Protein 4DOW (pdb70)

CATH classification: 2.30.30.490

Organism: Mus musculus (NCBI:txid10090)

Radius of gyration: 23.07 Å; Cα contacts (8 Å, |Δi|>4): 704; chains: 4; bounding box: 42×63×62 Å

Structure (mmCIF, N/CA/C/O backbone):
data_4DOW
#
_entry.id   4DOW
#
_cell.length_a   35.125
_cell.length_b   49.434
_cell.length_c   54.376
_cell.angle_alpha   89.93
_cell.angle_beta   102.12
_cell.angle_gamma   103.25
#
_symmetry.space_group_name_H-M   'P 1'
#
loop_
_entity.id
_entity.type
_entity.pdbx_description
1 polymer 'Origin recognition complex subunit 1'
2 polymer 'Histone H4'
3 water water
#
loop_
_atom_site.group_PDB
_atom_site.id
_atom_site.type_symbol
_atom_site.label_atom_id
_atom_site.label_alt_id
_atom_site.label_comp_id
_atom_site.label_asym_id
_atom_site.label_entity_id
_atom_site.label_seq_id
_atom_site.pdbx_PDB_ins_code
_atom_site.Cartn_x
_atom_site.Cartn_y
_atom_site.Cartn_z
_atom_site.occupancy
_atom_site.B_iso_or_equiv
_atom_site.auth_seq_id
_atom_site.auth_comp_id
_atom_site.auth_asym_id
_atom_site.auth_atom_id
_atom_site.pdbx_PDB_model_num
ATOM 1 N N . THR A 1 6 ? -9.185 4.732 -17.955 1.00 55.48 13 THR A N 1
ATOM 2 C CA . THR A 1 6 ? -8.144 5.744 -18.044 1.00 58.06 13 THR A CA 1
ATOM 3 C C . THR A 1 6 ? -7.600 6.111 -16.659 1.00 42.51 13 THR A C 1
ATOM 4 O O . THR A 1 6 ? -8.265 5.918 -15.649 1.00 42.11 13 THR A O 1
ATOM 8 N N . PHE A 1 7 ? -6.385 6.649 -16.638 1.00 46.34 14 PHE A N 1
ATOM 9 C CA . PHE A 1 7 ? -5.605 6.800 -15.416 1.00 40.56 14 PHE A CA 1
ATOM 10 C C . PHE A 1 7 ? -5.184 8.218 -15.173 1.00 29.26 14 PHE A C 1
ATOM 11 O O . PHE A 1 7 ? -4.910 8.945 -16.102 1.00 41.61 14 PHE A O 1
ATOM 19 N N . SER A 1 8 ? -5.075 8.594 -13.906 1.00 34.15 15 SER A N 1
ATOM 20 C CA . SER A 1 8 ? -4.599 9.931 -13.534 1.00 36.54 15 SER A CA 1
ATOM 21 C C . SER A 1 8 ? -3.796 9.859 -12.247 1.00 35.39 15 SER A C 1
ATOM 22 O O . SER A 1 8 ? -4.074 9.042 -11.377 1.00 33.81 15 SER A O 1
ATOM 25 N N . TRP A 1 9 ? -2.762 10.674 -12.129 1.00 31.60 16 TRP A N 1
ATOM 26 C CA . TRP A 1 9 ? -2.026 10.651 -10.878 1.00 26.36 16 TRP A CA 1
ATOM 27 C C . TRP A 1 9 ? -2.886 11.278 -9.796 1.00 42.43 16 TRP A C 1
ATOM 28 O O . TRP A 1 9 ? -3.779 12.104 -10.068 1.00 31.39 16 TRP A O 1
ATOM 39 N N . VAL A 1 10 ? -2.603 10.883 -8.562 1.00 38.52 17 VAL A N 1
ATOM 40 C CA . VAL A 1 10 ? -3.257 11.465 -7.396 1.00 42.29 17 VAL A CA 1
ATOM 41 C C . VAL A 1 10 ? -2.254 12.329 -6.652 1.00 37.25 17 VAL A C 1
ATOM 42 O O . VAL A 1 10 ? -1.272 11.814 -6.083 1.00 37.72 17 VAL A O 1
ATOM 46 N N 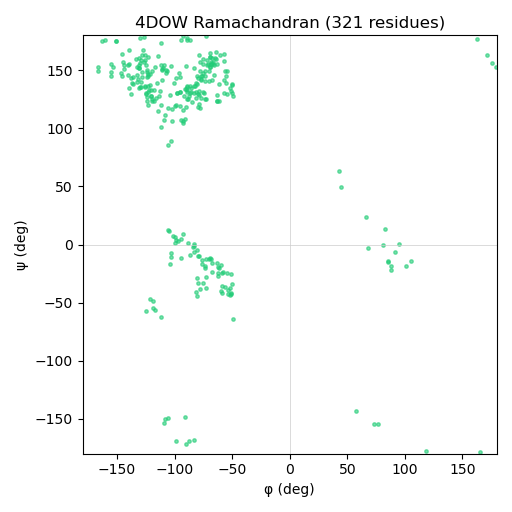. GLY A 1 11 ? -2.471 13.636 -6.684 1.00 39.13 18 GLY A N 1
ATOM 47 C CA . GLY A 1 11 ? -1.735 14.534 -5.807 1.00 36.17 18 GLY A CA 1
ATOM 48 C C . GLY A 1 11 ? -0.323 14.786 -6.265 1.00 32.75 18 GLY A C 1
ATOM 49 O O . GLY A 1 11 ? -0.031 14.702 -7.459 1.00 31.87 18 GLY A O 1
ATOM 50 N N . ARG A 1 12 ? 0.547 15.121 -5.317 1.00 29.72 19 ARG A N 1
ATOM 51 C CA . ARG A 1 12 ? 1.912 15.509 -5.627 1.00 31.09 19 ARG A CA 1
ATOM 52 C C . ARG A 1 12 ? 2.817 14.294 -5.801 1.00 28.32 19 ARG A C 1
ATOM 53 O O . ARG A 1 12 ? 2.572 13.257 -5.198 1.00 33.95 19 ARG A O 1
ATOM 61 N N . PRO A 1 13 ? 3.868 14.442 -6.616 1.00 35.41 20 PRO A N 1
ATOM 62 C CA . PRO A 1 13 ? 4.891 13.404 -6.766 1.00 35.79 20 PRO A CA 1
ATOM 63 C C . PRO A 1 13 ? 5.689 13.224 -5.483 1.00 39.22 20 PRO A C 1
ATOM 64 O O . PRO A 1 13 ? 5.785 14.125 -4.647 1.00 31.40 20 PRO A O 1
ATOM 68 N N . LEU A 1 14 ? 6.244 12.034 -5.334 1.00 28.91 21 LEU A N 1
ATOM 69 C CA . LEU A 1 14 ? 7.156 11.722 -4.243 1.00 38.18 21 LEU A CA 1
ATOM 70 C C . LEU A 1 14 ? 8.477 12.474 -4.413 1.00 43.32 21 LEU A C 1
ATOM 71 O O . LEU A 1 14 ? 8.794 12.940 -5.527 1.00 38.78 21 LEU A O 1
ATOM 76 N N . PRO A 1 15 ? 9.262 12.606 -3.320 1.00 45.69 22 PRO A N 1
ATOM 77 C CA . PRO A 1 15 ? 10.514 13.356 -3.496 1.00 58.15 22 PRO A CA 1
ATOM 78 C C . PRO A 1 15 ? 11.399 12.744 -4.592 1.00 59.73 22 PRO A C 1
ATOM 79 O O . PRO A 1 15 ? 11.640 11.535 -4.587 1.00 68.68 22 PRO A O 1
ATOM 83 N N . ASN A 1 16 ? 11.876 13.575 -5.515 1.00 55.33 23 ASN A N 1
ATOM 84 C CA . ASN A 1 16 ? 12.532 13.090 -6.730 1.00 63.17 23 ASN A CA 1
ATOM 85 C C . ASN A 1 16 ? 13.716 12.153 -6.479 1.00 65.87 23 ASN A C 1
ATOM 86 O O . ASN A 1 16 ? 14.531 12.375 -5.580 1.00 75.49 23 ASN A O 1
ATOM 88 N N . ARG A 1 17 ? 13.788 11.111 -7.301 1.00 57.27 24 ARG A N 1
ATOM 89 C CA . ARG A 1 17 ? 14.789 10.047 -7.206 1.00 62.71 24 ARG A CA 1
ATOM 90 C C . ARG A 1 17 ? 15.547 9.894 -8.523 1.00 67.87 24 ARG A C 1
ATOM 91 O O . ARG A 1 17 ? 16.783 9.912 -8.553 1.00 65.74 24 ARG A O 1
ATOM 93 N N . LYS A 1 18 ? 14.806 9.642 -9.595 1.00 55.12 25 LYS A N 1
ATOM 94 C CA . LYS A 1 18 ? 15.433 9.447 -10.882 1.00 43.53 25 LYS A CA 1
ATOM 95 C C . LYS A 1 18 ? 15.195 10.635 -11.797 1.00 52.99 25 LYS A C 1
ATOM 96 O O . LYS A 1 18 ? 14.168 11.331 -11.712 1.00 42.90 25 LYS A O 1
ATOM 102 N N . GLN A 1 19 ? 16.168 10.904 -12.650 1.00 50.19 26 GLN A N 1
ATOM 103 C CA . GLN A 1 19 ? 16.014 12.045 -13.522 1.00 53.10 26 GLN A CA 1
ATOM 104 C C . GLN A 1 19 ? 15.071 11.676 -14.647 1.00 40.88 26 GLN A C 1
ATOM 105 O O . GLN A 1 19 ? 15.083 10.537 -15.131 1.00 50.46 26 GLN A O 1
ATOM 111 N N . PHE A 1 20 ? 14.231 12.637 -15.033 1.00 51.81 27 PHE A N 1
ATOM 112 C CA . PHE A 1 20 ? 13.318 12.462 -16.166 1.00 51.93 27 PHE A CA 1
ATOM 113 C C . PHE A 1 20 ? 12.069 11.679 -15.749 1.00 43.71 27 PHE A C 1
ATOM 114 O O . PHE A 1 20 ? 11.194 11.397 -16.570 1.00 44.12 27 PHE A O 1
ATOM 122 N N . GLN A 1 21 ? 12.015 11.291 -14.480 1.00 38.45 28 GLN A N 1
ATOM 123 C CA . GLN A 1 21 ? 10.863 10.567 -13.963 1.00 44.75 28 GLN A CA 1
ATOM 124 C C . GLN A 1 21 ? 10.264 11.293 -12.760 1.00 40.45 28 GLN A C 1
ATOM 125 O O . GLN A 1 21 ? 10.987 11.922 -11.977 1.00 37.09 28 GLN A O 1
ATOM 131 N N . GLN A 1 22 ? 8.940 11.246 -12.643 1.00 32.73 29 GLN A N 1
ATOM 132 C CA . GLN A 1 22 ? 8.285 11.705 -11.426 1.00 34.87 29 GLN A CA 1
ATOM 133 C C . GLN A 1 22 ? 7.587 10.502 -10.804 1.00 31.55 29 GLN A C 1
ATOM 134 O O . GLN A 1 22 ? 6.780 9.873 -11.461 1.00 27.32 29 GLN A O 1
ATOM 140 N N . MET A 1 23 ? 7.859 10.209 -9.541 1.00 25.65 30 MET A N 1
ATOM 141 C CA . MET A 1 23 ? 7.258 9.045 -8.870 1.00 24.25 30 MET A CA 1
ATOM 142 C C . MET A 1 23 ? 6.025 9.415 -8.079 1.00 29.00 30 MET A C 1
ATOM 143 O O . MET A 1 23 ? 5.961 10.500 -7.489 1.00 22.21 30 MET A O 1
ATOM 148 N N . TYR A 1 24 ? 5.041 8.516 -8.067 1.00 22.38 31 TYR A N 1
ATOM 149 C CA . TYR A 1 24 ? 3.812 8.698 -7.265 1.00 19.67 31 TYR A CA 1
ATOM 150 C C . TYR A 1 24 ? 3.618 7.508 -6.378 1.00 27.30 31 TYR A C 1
ATOM 151 O O . TYR A 1 24 ? 4.101 6.417 -6.689 1.00 24.78 31 TYR A O 1
ATOM 160 N N . ARG A 1 25 ? 2.911 7.745 -5.286 1.00 26.03 32 ARG A N 1
ATOM 161 C CA . ARG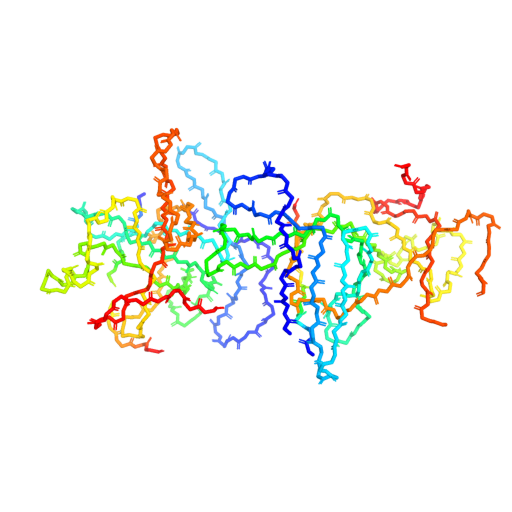 A 1 25 ? 2.524 6.716 -4.356 1.00 32.17 32 ARG A CA 1
ATOM 162 C C . ARG A 1 25 ? 1.303 6.003 -4.910 1.00 31.47 32 ARG A C 1
ATOM 163 O O . ARG A 1 25 ? 1.092 4.834 -4.637 1.00 25.14 32 ARG A O 1
ATOM 171 N N . GLU A 1 26 ? 0.512 6.726 -5.696 1.00 26.82 33 GLU A N 1
ATOM 172 C CA . GLU A 1 26 ? -0.839 6.282 -5.987 1.00 33.56 33 GLU A CA 1
ATOM 173 C C . GLU A 1 26 ? -1.235 6.617 -7.395 1.00 30.79 33 GLU A C 1
ATOM 174 O O . GLU A 1 26 ? -0.791 7.616 -7.944 1.00 34.39 33 GLU A O 1
ATOM 180 N N . ILE A 1 27 ? -2.113 5.806 -7.970 1.00 30.88 34 ILE A N 1
ATOM 181 C CA . ILE A 1 27 ? -2.687 6.137 -9.262 1.00 32.18 34 ILE A CA 1
ATOM 182 C C . ILE A 1 27 ? -4.188 5.927 -9.189 1.00 28.88 34 ILE A C 1
ATOM 183 O O . ILE A 1 27 ? -4.663 5.043 -8.484 1.00 34.19 34 ILE A O 1
ATOM 188 N N . CYS A 1 28 ? -4.928 6.759 -9.903 1.00 28.80 35 CYS A N 1
ATOM 189 C CA . CYS A 1 28 ? -6.389 6.672 -9.950 1.00 34.92 35 CYS A CA 1
ATOM 190 C C . CYS A 1 28 ? -6.831 6.043 -11.274 1.00 37.16 35 CYS A C 1
ATOM 191 O O . CYS A 1 28 ? -6.430 6.487 -12.346 1.00 33.21 35 CYS A O 1
ATOM 194 N N . MET A 1 29 ? -7.672 5.019 -11.183 1.00 33.93 36 MET A N 1
ATOM 195 C CA . MET A 1 29 ? -8.169 4.315 -12.352 1.00 41.30 36 MET A CA 1
ATOM 196 C C . MET A 1 29 ? -9.691 4.414 -12.441 1.00 36.66 36 MET A C 1
ATOM 197 O O . MET A 1 29 ? -10.390 4.022 -11.523 1.00 38.28 36 MET A O 1
ATOM 202 N N . LYS A 1 30 ? -10.194 4.924 -13.560 1.00 41.64 37 LYS A N 1
ATOM 203 C CA . LYS A 1 30 ? -11.638 5.019 -13.792 1.00 56.39 37 LYS A CA 1
ATOM 204 C C . LYS A 1 30 ? -12.142 3.847 -14.648 1.00 58.65 37 LYS A C 1
ATOM 205 O O . LYS A 1 30 ? -11.560 3.539 -15.690 1.00 60.49 37 LYS A O 1
ATOM 207 N N . ILE A 1 31 ? -13.212 3.191 -14.202 1.00 67.27 38 ILE A N 1
ATOM 208 C CA . ILE A 1 31 ? -13.826 2.098 -14.961 1.00 64.10 38 ILE A CA 1
ATOM 209 C C . ILE A 1 31 ? -14.966 2.620 -15.857 1.00 72.23 38 ILE A C 1
ATOM 210 O O . ILE A 1 31 ? -15.257 3.826 -15.875 1.00 68.45 38 ILE A O 1
ATOM 215 N N . ASN A 1 32 ? -15.590 1.713 -16.613 1.00 78.08 39 ASN A N 1
ATOM 216 C CA . ASN A 1 32 ? -16.814 2.021 -17.359 1.00 66.72 39 ASN A CA 1
ATOM 217 C C . ASN A 1 32 ? -18.045 1.626 -16.548 1.00 68.95 39 ASN A C 1
ATOM 218 O O . ASN A 1 32 ? -19.168 1.663 -17.058 1.00 65.20 39 ASN A O 1
ATOM 223 N N . ASP A 1 33 ? -17.803 1.184 -15.309 1.00 74.86 40 ASP A N 1
ATOM 224 C CA . ASP A 1 33 ? -18.816 1.130 -14.261 1.00 60.65 40 ASP A CA 1
ATOM 225 C C . ASP A 1 33 ? -18.870 2.556 -13.662 1.00 75.30 40 ASP A C 1
ATOM 226 O O . ASP A 1 33 ? -19.661 2.872 -12.758 1.00 67.23 40 ASP A O 1
ATOM 231 N N . GLY A 1 34 ? -18.010 3.416 -14.199 1.00 66.32 41 GLY A N 1
ATOM 232 C CA . GLY A 1 34 ? -18.044 4.829 -13.908 1.00 66.74 41 GLY A CA 1
ATOM 233 C C . GLY A 1 34 ? -17.243 5.275 -12.705 1.00 55.99 41 GLY A C 1
ATOM 234 O O . GLY A 1 34 ? -16.933 6.461 -12.569 1.00 60.73 41 GLY A O 1
ATOM 235 N N . SER A 1 35 ? -16.898 4.350 -11.822 1.00 64.66 42 SER A N 1
ATOM 236 C CA . SER A 1 35 ? -16.274 4.765 -10.568 1.00 58.98 42 SER A CA 1
ATOM 237 C C . SER A 1 35 ? -14.747 4.869 -10.619 1.00 53.39 42 SER A C 1
ATOM 238 O O . SER A 1 35 ? -14.113 4.569 -11.638 1.00 53.41 42 SER A O 1
ATOM 241 N N . GLU A 1 36 ? -14.177 5.325 -9.509 1.00 50.62 43 GLU A N 1
ATOM 242 C CA . GLU A 1 36 ? -12.753 5.606 -9.416 1.00 53.10 43 GLU A CA 1
ATOM 243 C C . GLU A 1 36 ? -12.133 4.703 -8.373 1.00 49.55 43 GLU A C 1
ATOM 244 O O . GLU A 1 36 ? -12.649 4.578 -7.256 1.00 64.48 43 GLU A O 1
ATOM 250 N N . ILE A 1 37 ? -11.012 4.093 -8.727 1.00 43.64 44 ILE A N 1
ATOM 251 C CA . ILE A 1 37 ? -10.331 3.170 -7.832 1.00 48.98 44 ILE A CA 1
ATOM 252 C C . ILE A 1 37 ? -8.891 3.633 -7.655 1.00 45.10 44 ILE A C 1
ATOM 253 O O . ILE A 1 37 ? -8.195 3.878 -8.633 1.00 45.93 44 ILE A O 1
ATOM 258 N N . HIS A 1 38 ? -8.424 3.752 -6.423 1.00 41.78 45 HIS A N 1
ATOM 259 C CA . HIS A 1 38 ? -7.008 4.038 -6.223 1.00 40.95 45 HIS A CA 1
ATOM 260 C C . HIS A 1 38 ? -6.185 2.759 -6.128 1.00 36.62 45 HIS A C 1
ATOM 261 O O . HIS A 1 38 ? -6.526 1.833 -5.387 1.00 42.61 45 HIS A O 1
ATOM 268 N N . ILE A 1 39 ? -5.097 2.722 -6.883 1.00 31.93 46 ILE A N 1
ATOM 269 C CA . ILE A 1 39 ? -4.106 1.664 -6.758 1.00 31.92 46 ILE A CA 1
ATOM 270 C C . ILE A 1 39 ? -2.788 2.235 -6.238 1.00 28.24 46 ILE A C 1
ATOM 271 O O . ILE A 1 39 ? -2.248 3.196 -6.777 1.00 30.22 46 ILE A O 1
ATOM 276 N N . LYS A 1 40 ? -2.264 1.630 -5.185 1.00 29.26 47 LYS A N 1
ATOM 277 C CA . LYS A 1 40 ? -1.075 2.168 -4.545 1.00 33.43 47 LYS A CA 1
ATOM 278 C C . LYS A 1 40 ? 0.151 1.288 -4.763 1.00 23.39 47 LYS A C 1
ATOM 279 O O . LYS A 1 40 ? 0.040 0.078 -4.933 1.00 23.05 47 LYS A O 1
ATOM 285 N N . VAL A 1 41 ? 1.320 1.918 -4.742 1.00 25.25 48 VAL A N 1
ATOM 286 C CA . VAL A 1 41 ? 2.566 1.204 -4.604 1.00 27.08 48 VAL A CA 1
ATOM 287 C C . VAL A 1 41 ? 2.456 0.230 -3.413 1.00 33.00 48 VAL A C 1
ATOM 288 O O . VAL A 1 41 ? 2.077 0.623 -2.306 1.00 26.39 48 VAL A O 1
ATOM 292 N N . GLY A 1 42 ? 2.775 -1.049 -3.646 1.00 24.38 49 GLY A N 1
ATOM 293 C CA . GLY A 1 42 ? 2.732 -2.062 -2.600 1.00 17.72 49 GLY A CA 1
ATOM 294 C C . GLY A 1 42 ? 1.525 -2.938 -2.792 1.00 19.77 49 GLY A C 1
ATOM 295 O O . GLY A 1 42 ? 1.448 -4.026 -2.217 1.00 22.79 49 GLY A O 1
ATOM 296 N N . GLN A 1 43 ? 0.590 -2.506 -3.636 1.00 18.03 50 GLN A N 1
ATOM 297 C CA . GLN A 1 43 ? -0.621 -3.308 -3.901 1.00 23.48 50 GLN A CA 1
ATOM 298 C C . GLN A 1 43 ? -0.331 -4.123 -5.144 1.00 23.64 50 GLN A C 1
ATOM 299 O O . GLN A 1 43 ? 0.721 -3.956 -5.750 1.00 23.22 50 GLN A O 1
ATOM 305 N N . PHE A 1 44 ? -1.257 -4.987 -5.541 1.00 21.17 51 PHE A N 1
ATOM 306 C CA . PHE A 1 44 ? -0.979 -5.944 -6.603 1.00 24.44 51 PHE A CA 1
ATOM 307 C C . PHE A 1 44 ? -1.937 -5.687 -7.728 1.00 23.98 51 PHE A C 1
ATOM 308 O O . PHE A 1 44 ? -3.052 -5.256 -7.491 1.00 26.59 51 PHE A O 1
ATOM 316 N N . VAL A 1 45 ? -1.522 -5.951 -8.955 1.00 24.24 52 VAL A N 1
ATOM 317 C CA . VAL A 1 45 ? -2.411 -5.753 -10.077 1.00 20.52 52 VAL A CA 1
ATOM 318 C C . VAL A 1 45 ? -2.414 -6.980 -10.966 1.00 32.70 52 VAL A C 1
ATOM 319 O O . VAL A 1 45 ? -1.451 -7.768 -10.995 1.00 27.11 52 VAL A O 1
ATOM 323 N N . LEU A 1 46 ? -3.525 -7.139 -11.674 1.00 27.76 53 LEU A N 1
ATOM 324 C CA . LEU A 1 46 ? -3.584 -8.041 -12.807 1.00 26.10 53 LEU A CA 1
ATOM 325 C C . LEU A 1 46 ? -3.180 -7.262 -14.052 1.00 23.04 53 LEU A C 1
ATOM 326 O O . LEU A 1 46 ? -3.637 -6.149 -14.274 1.00 30.18 53 LEU A O 1
ATOM 331 N N . ILE A 1 47 ? -2.304 -7.846 -14.855 1.00 22.99 54 ILE A N 1
ATOM 332 C CA . ILE A 1 47 ? -1.731 -7.132 -15.978 1.00 28.72 54 ILE A CA 1
ATOM 333 C C . ILE A 1 47 ? -2.094 -7.894 -17.233 1.00 30.87 54 ILE A C 1
ATOM 334 O O . ILE A 1 47 ? -1.828 -9.085 -17.320 1.00 26.01 54 ILE A O 1
ATOM 339 N N . GLN A 1 48 ? -2.667 -7.213 -18.219 1.00 34.27 55 GLN A N 1
ATOM 340 C CA . GLN A 1 48 ? -3.130 -7.904 -19.422 1.00 32.84 55 GLN A CA 1
ATOM 341 C C . GLN A 1 48 ? -1.988 -8.543 -20.189 1.00 36.01 55 GLN A C 1
ATOM 342 O O . GLN A 1 48 ? -1.030 -7.881 -20.559 1.00 34.38 55 GLN A O 1
ATOM 348 N N . GLY A 1 49 ? -2.093 -9.852 -20.411 1.00 32.21 56 GLY A N 1
ATOM 349 C CA . GLY A 1 49 ? -1.137 -10.589 -21.203 1.00 31.36 56 GLY A CA 1
ATOM 350 C C . GLY A 1 49 ? -1.810 -10.945 -22.507 1.00 49.57 56 GLY A C 1
ATOM 351 O O . GLY A 1 49 ? -2.698 -10.219 -22.964 1.00 40.78 56 GLY A O 1
ATOM 352 N N . GLU A 1 50 ? -1.418 -12.072 -23.098 1.00 48.18 57 GLU A N 1
ATOM 353 C CA . GLU A 1 50 ? -2.057 -12.509 -24.333 1.00 53.24 57 GLU A CA 1
ATOM 354 C C . GLU A 1 50 ? -3.529 -12.793 -24.071 1.00 38.72 57 GLU A C 1
ATOM 355 O O . GLU A 1 50 ? -3.925 -13.073 -22.938 1.00 41.52 57 GLU A O 1
ATOM 361 N N . ASP A 1 51 ? -4.342 -12.709 -25.118 1.00 42.88 58 ASP A N 1
ATOM 362 C CA . ASP A 1 51 ? -5.794 -12.780 -24.951 1.00 50.87 58 ASP A CA 1
ATOM 363 C C . ASP A 1 51 ? -6.281 -14.165 -24.498 1.00 51.75 58 ASP A C 1
ATOM 364 O O . ASP A 1 51 ? -7.345 -14.279 -23.889 1.00 52.57 58 ASP A O 1
ATOM 366 N N . ASN A 1 52 ? -5.492 -15.201 -24.779 1.00 43.92 59 ASN A N 1
ATOM 367 C CA . ASN A 1 52 ? -5.865 -16.588 -24.461 1.00 50.10 59 ASN A CA 1
ATOM 368 C C . ASN A 1 52 ? -5.368 -17.093 -23.102 1.00 63.43 59 ASN A C 1
ATOM 369 O O . ASN A 1 52 ? -5.424 -18.298 -22.827 1.00 63.11 59 ASN A O 1
ATOM 374 N N . LYS A 1 53 ? -4.831 -16.187 -22.283 1.00 55.56 60 LYS A N 1
ATOM 375 C CA . LYS A 1 53 ? -4.118 -16.563 -21.064 1.00 49.43 60 LYS A CA 1
ATOM 376 C C . LYS A 1 53 ? -4.621 -15.748 -19.871 1.00 55.52 60 LYS A C 1
ATOM 377 O O . LYS A 1 53 ? -5.231 -14.693 -20.057 1.00 40.00 60 LYS A O 1
ATOM 383 N N . LYS A 1 54 ? -4.374 -16.226 -18.645 1.00 38.15 61 LYS A N 1
ATOM 384 C CA . LYS A 1 54 ? -4.728 -15.442 -17.447 1.00 42.25 61 LYS A CA 1
ATOM 385 C C . LYS A 1 54 ? -3.801 -14.219 -17.313 1.00 32.80 61 LYS A C 1
ATOM 386 O O . LYS A 1 54 ? -2.646 -14.281 -17.720 1.00 30.81 61 LYS A O 1
ATOM 392 N N . PRO A 1 55 ? -4.305 -13.109 -16.732 1.00 33.55 62 PRO A N 1
ATOM 393 C CA . PRO A 1 55 ? -3.427 -11.950 -16.521 1.00 29.35 62 PRO A CA 1
ATOM 394 C C . PRO A 1 55 ? -2.163 -12.310 -15.738 1.00 35.87 62 PRO A C 1
ATOM 395 O O . PRO A 1 55 ? -2.149 -13.231 -14.885 1.00 28.79 62 PRO A O 1
ATOM 399 N N . TYR A 1 56 ? -1.096 -11.587 -16.037 1.00 28.55 63 TYR A N 1
ATOM 400 C CA . TYR A 1 56 ? 0.089 -11.630 -15.202 1.00 30.36 63 TYR A CA 1
ATOM 401 C C . TYR A 1 56 ? -0.283 -11.025 -13.875 1.00 27.10 63 TYR A C 1
ATOM 402 O O . TYR A 1 56 ? -1.253 -10.279 -13.771 1.00 28.82 63 TYR A O 1
ATOM 411 N N . VAL A 1 57 ? 0.457 -11.367 -12.840 1.00 29.04 64 VAL A N 1
ATOM 412 C CA . VAL A 1 57 ? 0.188 -10.796 -11.523 1.00 26.49 64 VAL A CA 1
ATOM 413 C C . VAL A 1 57 ? 1.488 -10.145 -11.101 1.00 28.24 64 VAL A C 1
ATOM 414 O O . VAL A 1 57 ? 2.572 -10.734 -11.281 1.00 22.23 64 VAL A O 1
ATOM 418 N N . ALA A 1 58 ? 1.386 -8.938 -10.553 1.00 24.18 65 ALA A N 1
ATOM 419 C CA . ALA A 1 58 ? 2.578 -8.227 -10.167 1.00 26.59 65 ALA A CA 1
ATOM 420 C C . ALA A 1 58 ? 2.318 -7.385 -8.939 1.00 27.73 65 ALA A C 1
ATOM 421 O O . ALA A 1 58 ? 1.204 -6.876 -8.730 1.00 23.33 65 ALA A O 1
ATOM 423 N N . LYS A 1 59 ? 3.345 -7.235 -8.120 1.00 21.26 66 LYS A N 1
ATOM 424 C CA . LYS A 1 59 ? 3.277 -6.241 -7.044 1.00 20.24 66 LYS A CA 1
ATOM 425 C C . LYS A 1 59 ? 3.794 -4.909 -7.558 1.00 20.90 66 LYS A C 1
ATOM 426 O O . LYS A 1 59 ? 4.810 -4.872 -8.243 1.00 21.89 66 LYS A O 1
ATOM 432 N N . LEU A 1 60 ? 3.107 -3.799 -7.265 1.00 18.57 67 LEU A N 1
ATOM 433 C CA . LEU A 1 60 ? 3.575 -2.497 -7.766 1.00 21.45 67 LEU A CA 1
ATOM 434 C C . LEU A 1 60 ? 4.678 -2.058 -6.856 1.00 20.24 67 LEU A C 1
ATOM 435 O O . LEU A 1 60 ? 4.504 -2.023 -5.652 1.00 28.22 67 LEU A O 1
ATOM 440 N N . ILE A 1 61 ? 5.877 -1.890 -7.385 1.00 24.46 68 ILE A N 1
ATOM 441 C CA . ILE A 1 61 ? 6.942 -1.361 -6.543 1.00 21.62 68 ILE A CA 1
ATOM 442 C C . ILE A 1 61 ? 7.288 0.107 -6.783 1.00 23.77 68 ILE A C 1
ATOM 443 O O . ILE A 1 61 ? 7.981 0.722 -5.974 1.00 25.41 68 ILE A O 1
ATOM 448 N N . GLU A 1 62 ? 6.845 0.641 -7.927 1.00 20.17 69 GLU A N 1
ATOM 449 C CA . GLU A 1 62 ? 7.020 2.040 -8.250 1.00 23.43 69 GLU A CA 1
ATOM 450 C C . GLU A 1 62 ? 5.938 2.427 -9.226 1.00 26.12 69 GLU A C 1
ATOM 451 O O . GLU A 1 62 ? 5.538 1.606 -10.072 1.00 24.19 69 GLU A O 1
ATOM 457 N N . LEU A 1 63 ? 5.460 3.666 -9.109 1.00 24.25 70 LEU A N 1
ATOM 458 C CA . LEU A 1 63 ? 4.543 4.254 -10.097 1.00 25.45 70 LEU A CA 1
ATOM 459 C C . LEU A 1 63 ? 5.222 5.492 -10.562 1.00 25.43 70 LEU A C 1
ATOM 460 O O . LEU A 1 63 ? 5.711 6.252 -9.737 1.00 24.55 70 LEU A O 1
ATOM 465 N N . PHE A 1 64 ? 5.313 5.708 -11.876 1.00 20.89 71 PHE A N 1
ATOM 466 C CA . PHE A 1 64 ? 6.006 6.899 -12.323 1.00 19.53 71 PHE A CA 1
ATOM 467 C C . PHE A 1 64 ? 5.591 7.460 -13.683 1.00 23.24 71 PHE A C 1
ATOM 468 O O . PHE A 1 64 ? 5.121 6.748 -14.561 1.00 24.11 71 PHE A O 1
ATOM 476 N N . GLN A 1 65 ? 5.767 8.761 -13.833 1.00 26.38 72 GLN A N 1
ATOM 477 C CA . GLN A 1 65 ? 5.605 9.440 -15.117 1.00 23.58 72 GLN A CA 1
ATOM 478 C C . GLN A 1 65 ? 6.978 9.447 -15.723 1.00 30.59 72 GLN A C 1
ATOM 479 O O . GLN A 1 65 ? 7.908 10.021 -15.133 1.00 32.60 72 GLN A O 1
ATOM 485 N N . ASN A 1 66 ? 7.127 8.750 -16.858 1.00 31.39 73 ASN A N 1
ATOM 486 C CA . ASN A 1 66 ? 8.414 8.584 -17.511 1.00 29.85 73 ASN A CA 1
ATOM 487 C C . ASN A 1 66 ? 8.610 9.656 -18.588 1.00 36.84 73 ASN A C 1
ATOM 488 O O . ASN A 1 66 ? 8.020 9.572 -19.662 1.00 25.99 73 ASN A O 1
ATOM 493 N N . GLY A 1 67 ? 9.480 10.621 -18.301 1.00 37.20 74 GLY A N 1
ATOM 494 C CA . GLY A 1 67 ? 9.752 11.726 -19.203 1.00 46.66 74 GLY A CA 1
ATOM 495 C C . GLY A 1 67 ? 10.705 11.346 -20.325 1.00 34.45 74 GLY A C 1
ATOM 496 O O . GLY A 1 67 ? 10.893 12.125 -21.266 1.00 38.17 74 GLY A O 1
ATOM 497 N N . ALA A 1 68 ? 11.308 10.165 -20.209 1.00 36.49 75 ALA A N 1
ATOM 498 C CA . ALA A 1 68 ? 12.237 9.622 -21.225 1.00 37.41 75 ALA A CA 1
ATOM 499 C C . ALA A 1 68 ? 11.514 8.929 -22.363 1.00 30.33 75 ALA A C 1
ATOM 500 O O . ALA A 1 68 ? 12.143 8.394 -23.268 1.00 39.96 75 ALA A O 1
ATOM 502 N N . GLU A 1 69 ? 10.194 8.905 -22.310 1.00 31.56 76 GLU A N 1
ATOM 503 C CA . GLU A 1 69 ? 9.422 8.469 -23.455 1.00 30.94 76 GLU A CA 1
ATOM 504 C C . GLU A 1 69 ? 8.748 9.740 -23.939 1.00 33.87 76 GLU A C 1
ATOM 505 O O . GLU A 1 69 ? 8.511 10.652 -23.157 1.00 28.87 76 GLU A O 1
ATOM 511 N N . VAL A 1 70 ? 8.474 9.820 -25.231 1.00 30.02 77 VAL A N 1
ATOM 512 C CA . VAL A 1 70 ? 7.751 10.964 -25.763 1.00 25.45 77 VAL A CA 1
ATOM 513 C C . VAL A 1 70 ? 6.745 10.410 -26.752 1.00 26.62 77 VAL A C 1
ATOM 514 O O . VAL A 1 70 ? 7.111 9.664 -27.668 1.00 27.63 77 VAL A O 1
ATOM 518 N N . PRO A 1 71 ? 5.482 10.813 -26.615 1.00 26.54 78 PRO A N 1
ATOM 519 C CA . PRO A 1 71 ? 5.046 11.615 -25.480 1.00 28.25 78 PRO A CA 1
ATOM 520 C C . PRO A 1 71 ? 5.186 10.797 -24.209 1.00 32.95 78 PRO A C 1
ATOM 521 O O . PRO A 1 71 ? 5.317 9.563 -24.263 1.00 26.81 78 PRO A O 1
ATOM 525 N N . PRO A 1 72 ? 5.215 11.485 -23.077 1.00 30.90 79 PRO A N 1
ATOM 526 C CA . PRO A 1 72 ? 5.438 10.805 -21.795 1.00 32.74 79 PRO A CA 1
ATOM 527 C C . PRO A 1 72 ? 4.300 9.846 -21.409 1.00 30.38 79 PRO A C 1
ATOM 528 O O . PRO A 1 72 ? 3.136 10.015 -21.802 1.00 29.86 79 PRO A O 1
ATOM 532 N N . LYS A 1 73 ? 4.635 8.851 -20.596 1.00 24.56 80 LYS A N 1
ATOM 533 C CA . LYS A 1 73 ? 3.718 7.772 -20.349 1.00 28.16 80 LYS A CA 1
ATOM 534 C C . LYS A 1 73 ? 3.688 7.565 -18.868 1.00 26.57 80 LYS A C 1
ATOM 535 O O . LYS A 1 73 ? 4.670 7.850 -18.185 1.00 24.71 80 LYS A O 1
ATOM 541 N N . LYS A 1 74 ? 2.569 7.063 -18.375 1.00 23.06 81 LYS A N 1
ATOM 542 C CA . LYS A 1 74 ? 2.467 6.634 -16.989 1.00 20.70 81 LYS A CA 1
ATOM 543 C C . LYS A 1 74 ? 2.939 5.179 -16.952 1.00 28.63 81 LYS A C 1
ATOM 544 O O . LYS A 1 74 ? 2.503 4.348 -17.763 1.00 21.82 81 LYS A O 1
ATOM 550 N N . CYS A 1 75 ? 3.884 4.901 -16.057 1.00 27.78 82 CYS A N 1
ATOM 551 C CA . CYS A 1 75 ? 4.551 3.590 -15.983 1.00 20.07 82 CYS A CA 1
ATOM 552 C C . CYS A 1 75 ? 4.519 3.038 -14.580 1.00 19.63 82 CYS A C 1
ATOM 553 O O . CYS A 1 75 ? 4.282 3.776 -13.623 1.00 22.50 82 CYS A O 1
ATOM 556 N N . ALA A 1 76 ? 4.774 1.748 -14.470 1.00 22.99 83 ALA A N 1
ATOM 557 C CA . ALA A 1 76 ? 4.988 1.097 -13.188 1.00 23.65 83 ALA A CA 1
ATOM 558 C C . ALA A 1 76 ? 6.254 0.256 -13.251 1.00 28.79 83 ALA A C 1
ATOM 559 O O . ALA A 1 76 ? 6.657 -0.197 -14.310 1.00 23.88 83 ALA A O 1
ATOM 561 N N . ARG A 1 77 ? 6.908 0.065 -12.118 1.00 23.74 84 ARG A N 1
ATOM 562 C CA . ARG A 1 77 ? 7.878 -1.005 -12.032 1.00 23.36 84 ARG A CA 1
ATOM 563 C C . ARG A 1 77 ? 7.248 -2.000 -11.086 1.00 25.96 84 ARG A C 1
ATOM 564 O O . ARG A 1 77 ? 6.580 -1.601 -10.134 1.00 21.52 84 ARG A O 1
ATOM 572 N N . VAL A 1 78 ? 7.425 -3.277 -11.374 1.00 21.26 85 VAL A N 1
ATOM 573 C CA . VAL A 1 78 ? 6.744 -4.290 -10.606 1.00 21.09 85 VAL A CA 1
ATOM 574 C C . VAL A 1 78 ? 7.701 -5.348 -10.129 1.00 23.17 85 VAL A C 1
ATOM 575 O O . VAL A 1 78 ? 8.774 -5.521 -10.688 1.00 22.46 85 VAL A O 1
ATOM 579 N N . GLN A 1 79 ? 7.295 -6.057 -9.085 1.00 22.07 86 GLN A N 1
ATOM 580 C CA . GLN A 1 79 ? 7.874 -7.351 -8.769 1.00 21.53 86 GLN A CA 1
ATOM 581 C C . GLN A 1 79 ? 6.971 -8.396 -9.392 1.00 22.05 86 GLN A C 1
ATOM 582 O O . GLN A 1 79 ? 5.794 -8.466 -9.049 1.00 21.10 86 GLN A O 1
ATOM 588 N N . TRP A 1 80 ? 7.479 -9.208 -10.315 1.00 21.77 87 TRP A N 1
ATOM 589 C CA . TRP A 1 80 ? 6.638 -10.222 -10.923 1.00 19.53 87 TRP A CA 1
ATOM 590 C C . TRP A 1 80 ? 6.334 -11.373 -10.008 1.00 19.57 87 TRP A C 1
ATOM 591 O O . TRP A 1 80 ? 7.150 -11.777 -9.178 1.00 22.15 87 TRP A O 1
ATOM 602 N N . PHE A 1 81 ? 5.153 -11.926 -10.231 1.00 17.25 88 PHE A N 1
ATOM 603 C CA . PHE A 1 81 ? 4.821 -13.251 -9.792 1.00 18.60 88 PHE A CA 1
ATOM 604 C C . PHE A 1 81 ? 4.617 -14.089 -11.047 1.00 22.28 88 PHE A C 1
ATOM 605 O O . PHE A 1 81 ? 4.441 -13.573 -12.150 1.00 23.55 88 PHE A O 1
ATOM 613 N N . VAL A 1 82 ? 4.670 -15.394 -10.894 1.00 22.60 89 VAL A N 1
ATOM 614 C CA . VAL A 1 82 ? 4.399 -16.249 -12.037 1.00 21.50 89 VAL A CA 1
ATOM 615 C C . VAL A 1 82 ? 3.368 -17.238 -11.616 1.00 29.87 89 VAL A C 1
ATOM 616 O O . VAL A 1 82 ? 3.328 -17.695 -10.437 1.00 25.11 89 VAL A O 1
ATOM 620 N N . ARG A 1 83 ? 2.504 -17.548 -12.571 1.00 28.67 90 ARG A N 1
ATOM 621 C CA . ARG A 1 83 ? 1.566 -18.641 -12.411 1.00 27.29 90 ARG A CA 1
ATOM 622 C C . ARG A 1 83 ? 2.232 -20.017 -12.633 1.00 27.28 90 ARG A C 1
ATOM 623 O O . ARG A 1 83 ? 3.301 -20.139 -13.250 1.00 26.18 90 ARG A O 1
ATOM 631 N N . PHE A 1 84 ? 1.631 -21.052 -12.068 1.00 30.55 91 PHE A N 1
ATOM 632 C CA . PHE A 1 84 ? 2.209 -22.391 -12.236 1.00 34.89 91 PHE A CA 1
ATOM 633 C C . PHE A 1 84 ? 2.490 -22.691 -13.702 1.00 30.49 91 PHE A C 1
ATOM 634 O O . PHE A 1 84 ? 3.547 -23.235 -14.051 1.00 33.94 91 PHE A O 1
ATOM 642 N N . LEU A 1 85 ? 1.565 -22.324 -14.582 1.00 37.49 92 LEU A N 1
ATOM 643 C CA . LEU A 1 85 ? 1.763 -22.640 -16.019 1.00 43.96 92 LEU A CA 1
ATOM 644 C C . LEU A 1 85 ? 2.901 -21.844 -16.684 1.00 35.27 92 LEU A C 1
ATOM 645 O O . LEU A 1 85 ? 3.327 -22.177 -17.792 1.00 39.93 92 LEU A O 1
ATOM 650 N N . GLU A 1 86 ? 3.413 -20.816 -15.999 1.00 32.36 93 GLU A N 1
ATOM 651 C CA . GLU A 1 86 ? 4.580 -20.065 -16.491 1.00 38.30 93 GLU A CA 1
ATOM 652 C C . GLU A 1 86 ? 5.890 -20.735 -16.047 1.00 33.81 93 GLU A C 1
ATOM 653 O O . GLU A 1 86 ? 6.979 -20.363 -16.478 1.00 35.12 93 GLU A O 1
ATOM 659 N N . ILE A 1 87 ? 5.793 -21.728 -15.172 1.00 30.34 94 ILE A N 1
ATOM 660 C CA . ILE A 1 87 ? 6.979 -22.497 -14.827 1.00 29.81 94 ILE A CA 1
ATOM 661 C C . ILE A 1 87 ? 7.137 -23.632 -15.846 1.00 30.38 94 ILE A C 1
ATOM 662 O O . ILE A 1 87 ? 6.147 -24.281 -16.210 1.00 30.82 94 ILE A O 1
ATOM 667 N N . PRO A 1 88 ? 8.378 -23.865 -16.322 1.00 33.70 95 PRO A N 1
ATOM 668 C CA . PRO A 1 88 ? 8.610 -24.912 -17.328 1.00 39.41 95 PRO A CA 1
ATOM 669 C C . PRO A 1 88 ? 8.009 -26.226 -16.877 1.00 37.56 95 PRO A C 1
ATOM 670 O O . PRO A 1 88 ? 8.198 -26.598 -15.700 1.00 32.86 95 PRO A O 1
ATOM 674 N N . VAL A 1 89 ? 7.306 -26.930 -17.772 1.00 35.85 96 VAL A N 1
ATOM 675 C CA . VAL A 1 89 ? 6.636 -28.177 -17.384 1.00 38.20 96 VAL A CA 1
ATOM 676 C C . VAL A 1 89 ? 7.633 -29.080 -16.673 1.00 39.68 96 VAL A C 1
ATOM 677 O O . VAL A 1 89 ? 7.321 -29.666 -15.625 1.00 39.32 96 VAL A O 1
ATOM 681 N N . SER A 1 90 ? 8.853 -29.140 -17.206 1.00 39.71 97 SER A N 1
ATOM 682 C CA . SER A 1 90 ? 9.858 -30.069 -16.698 1.00 43.36 97 SER A CA 1
ATOM 683 C C . SER A 1 90 ? 10.210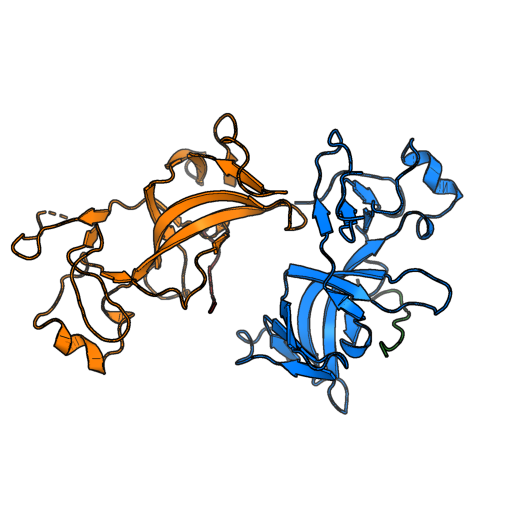 -29.780 -15.226 1.00 39.74 97 SER A C 1
ATOM 684 O O . SER A 1 90 ? 10.761 -30.630 -14.532 1.00 35.78 97 SER A O 1
ATOM 687 N N . LYS A 1 91 ? 9.924 -28.562 -14.769 1.00 31.62 98 LYS A N 1
ATOM 688 C CA . LYS A 1 91 ? 10.309 -28.142 -13.428 1.00 30.19 98 LYS A CA 1
ATOM 689 C C . LYS A 1 91 ? 9.164 -28.137 -12.453 1.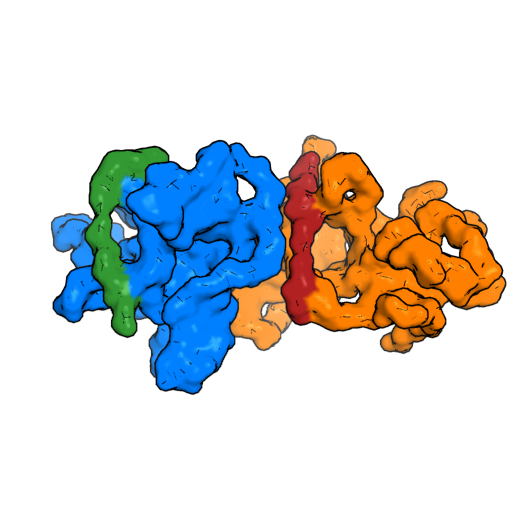00 25.25 98 LYS A C 1
ATOM 690 O O . LYS A 1 91 ? 9.373 -28.065 -11.244 1.00 32.08 98 LYS A O 1
ATOM 696 N N . ARG A 1 92 ? 7.965 -28.363 -12.963 1.00 27.21 99 ARG A N 1
ATOM 697 C CA . ARG A 1 92 ? 6.799 -28.333 -12.107 1.00 27.35 99 ARG A CA 1
ATOM 698 C C . ARG A 1 92 ? 6.809 -29.360 -10.953 1.00 35.61 99 ARG A C 1
ATOM 699 O O . ARG A 1 92 ? 6.406 -29.045 -9.827 1.00 30.37 99 ARG A O 1
ATOM 707 N N . HIS A 1 93 ? 7.278 -30.575 -11.231 1.00 29.77 100 HIS A N 1
ATOM 708 C CA . HIS A 1 93 ? 7.308 -31.640 -10.232 1.00 31.94 100 HIS A CA 1
ATOM 709 C C . HIS A 1 93 ? 8.135 -31.224 -9.012 1.00 29.13 100 HIS A C 1
ATOM 710 O O . HIS A 1 93 ? 7.910 -31.731 -7.893 1.00 33.84 100 HIS A O 1
ATOM 717 N N . LEU A 1 94 ? 9.078 -30.291 -9.201 1.00 32.18 101 LEU A N 1
ATOM 718 C CA . LEU A 1 94 ? 9.929 -29.880 -8.072 1.00 36.89 101 LEU A CA 1
ATOM 719 C C . LEU A 1 94 ? 9.119 -29.315 -6.928 1.00 34.44 101 LEU A C 1
ATOM 720 O O . LEU A 1 94 ? 9.625 -29.194 -5.820 1.00 32.90 101 LEU A O 1
ATOM 725 N N . LEU A 1 95 ? 7.874 -28.926 -7.196 1.00 34.37 102 LEU A N 1
ATOM 726 C CA . LEU A 1 95 ? 7.066 -28.321 -6.136 1.00 34.68 102 LEU A CA 1
ATOM 727 C C . LEU A 1 95 ? 6.607 -29.427 -5.208 1.00 36.87 102 LEU A C 1
ATOM 728 O O . LEU A 1 95 ? 6.470 -29.227 -3.993 1.00 35.99 102 LEU A O 1
ATOM 733 N N . GLY A 1 96 ? 6.379 -30.605 -5.784 1.00 38.00 103 GLY A N 1
ATOM 734 C CA . GLY A 1 96 ? 6.039 -31.773 -4.988 1.00 38.26 103 GLY A CA 1
ATOM 735 C C . GLY A 1 96 ? 4.569 -31.834 -4.618 1.00 52.28 103 GLY A C 1
ATOM 736 O O . GLY A 1 96 ? 4.181 -32.610 -3.745 1.00 44.52 103 GLY A O 1
ATOM 737 N N . ARG A 1 97 ? 3.756 -31.001 -5.268 1.00 41.87 104 ARG A N 1
ATOM 738 C CA . ARG A 1 97 ? 2.309 -31.030 -5.089 1.00 34.92 104 ARG A CA 1
ATOM 739 C C . ARG A 1 97 ? 1.609 -30.293 -6.235 1.00 39.98 104 ARG A C 1
ATOM 740 O O . ARG A 1 97 ? 2.255 -29.673 -7.094 1.00 33.12 104 ARG A O 1
ATOM 748 N N . SER A 1 98 ? 0.283 -30.344 -6.222 1.00 36.51 105 SER A N 1
ATOM 749 C CA . SER A 1 98 ? -0.512 -29.753 -7.275 1.00 41.16 105 SER A CA 1
ATOM 750 C C . SER A 1 98 ? -1.046 -28.455 -6.731 1.00 40.67 105 SER A C 1
ATOM 751 O O . SER A 1 98 ? -1.949 -28.462 -5.884 1.00 40.19 105 SER A O 1
ATOM 754 N N . PRO A 1 99 ? -0.490 -27.325 -7.193 1.00 35.41 106 PRO A N 1
ATOM 755 C CA . PRO A 1 99 ? -0.991 -26.072 -6.621 1.00 39.44 106 PRO A CA 1
ATOM 756 C C . PRO A 1 99 ? -2.391 -25.729 -7.151 1.00 32.81 106 PRO A C 1
ATOM 757 O O . PRO A 1 99 ? -2.705 -26.023 -8.299 1.00 31.66 106 PRO A O 1
ATOM 761 N N . PRO A 1 100 ? -3.239 -25.134 -6.303 1.00 33.94 107 PRO A N 1
ATOM 762 C CA . PRO A 1 100 ? -4.545 -24.640 -6.764 1.00 35.39 107 PRO A CA 1
ATOM 763 C C . PRO A 1 100 ? -4.377 -23.431 -7.686 1.00 37.55 107 PRO A C 1
ATOM 764 O O . PRO A 1 100 ? -3.310 -22.807 -7.680 1.00 32.63 107 PRO A O 1
ATOM 768 N N . ALA A 1 101 ? -5.402 -23.118 -8.476 1.00 34.29 108 ALA A N 1
ATOM 769 C CA . ALA A 1 101 ? -5.314 -22.043 -9.446 1.00 44.76 108 ALA A CA 1
ATOM 770 C C . ALA A 1 101 ? -5.085 -20.683 -8.776 1.00 37.70 108 ALA A C 1
ATOM 771 O O . ALA A 1 101 ? -4.547 -19.783 -9.404 1.00 32.25 108 ALA A O 1
ATOM 773 N N . GLN A 1 102 ? -5.491 -20.550 -7.515 1.00 35.04 109 GLN A N 1
ATOM 774 C CA . GLN A 1 102 ? -5.304 -19.308 -6.756 1.00 38.19 109 GLN A CA 1
ATOM 775 C C . GLN A 1 102 ? -3.893 -19.132 -6.218 1.00 32.85 109 GLN A C 1
ATOM 776 O O . GLN A 1 102 ? -3.555 -18.069 -5.683 1.00 31.18 109 GLN A O 1
ATOM 782 N N . GLU A 1 103 ? -3.068 -20.167 -6.306 1.00 30.81 110 GLU A N 1
ATOM 783 C CA . GLU A 1 103 ? -1.725 -20.031 -5.769 1.00 32.61 110 GLU A CA 1
ATOM 784 C C . GLU A 1 103 ? -0.802 -19.493 -6.843 1.00 32.76 110 GLU A C 1
ATOM 785 O O . GLU A 1 103 ? -0.845 -19.932 -7.999 1.00 30.37 110 GLU A O 1
ATOM 791 N N . ILE A 1 104 ? 0.045 -18.536 -6.477 1.00 23.66 111 ILE A N 1
ATOM 792 C CA . ILE A 1 104 ? 1.016 -18.030 -7.431 1.00 22.55 111 ILE A CA 1
ATOM 793 C C . ILE A 1 104 ? 2.383 -18.038 -6.787 1.00 22.80 111 ILE A C 1
ATOM 794 O O . ILE A 1 104 ? 2.516 -18.307 -5.606 1.00 25.81 111 ILE A O 1
ATOM 799 N N . PHE A 1 105 ? 3.404 -17.647 -7.534 1.00 25.14 112 PHE A N 1
ATOM 800 C CA . PHE A 1 105 ? 4.766 -17.720 -6.997 1.00 23.58 112 PHE A CA 1
ATOM 801 C C . PHE A 1 105 ? 5.546 -16.434 -7.167 1.00 25.23 112 PHE A C 1
ATOM 802 O O . PHE A 1 105 ? 5.563 -15.833 -8.235 1.00 21.90 112 PHE A O 1
ATOM 810 N N . TRP A 1 106 ? 6.231 -16.039 -6.109 1.00 20.48 113 TRP A N 1
ATOM 811 C CA . TRP A 1 106 ? 7.111 -14.888 -6.178 1.00 27.84 113 TRP A CA 1
ATOM 812 C C . TRP A 1 106 ? 8.231 -15.185 -7.165 1.00 26.16 113 TRP A C 1
ATOM 813 O O . TRP A 1 106 ? 8.994 -16.141 -6.985 1.00 23.12 113 TRP A O 1
ATOM 824 N N . TYR A 1 107 ? 8.390 -14.338 -8.176 1.00 20.31 114 TYR A N 1
ATOM 825 C CA . TYR A 1 107 ? 9.378 -14.641 -9.182 1.00 21.61 114 TYR A CA 1
ATOM 826 C C . TYR A 1 107 ? 10.688 -14.009 -8.781 1.00 25.89 114 TYR A C 1
ATOM 827 O O . TYR A 1 107 ? 10.878 -12.786 -8.898 1.00 25.34 114 TYR A O 1
ATOM 836 N N . ASP A 1 108 ? 11.638 -14.843 -8.371 1.00 25.42 115 ASP A N 1
ATOM 837 C CA . ASP A 1 108 ? 12.854 -14.258 -7.863 1.00 34.48 115 ASP A CA 1
ATOM 838 C C . ASP A 1 108 ? 13.905 -14.468 -8.935 1.00 44.87 115 ASP A C 1
ATOM 839 O O . ASP A 1 108 ? 14.727 -15.394 -8.860 1.00 48.98 115 ASP A O 1
ATOM 844 N N . CYS A 1 109 ? 13.930 -13.535 -9.880 1.00 30.16 116 CYS A N 1
ATOM 845 C CA . CYS A 1 109 ? 14.915 -13.503 -10.952 1.00 31.61 116 CYS A CA 1
ATOM 846 C C . CYS A 1 109 ? 14.820 -12.122 -11.609 1.00 37.77 116 CYS A C 1
ATOM 847 O O . CYS A 1 109 ? 13.727 -11.554 -11.694 1.00 34.53 116 CYS A O 1
ATOM 850 N N . SER A 1 110 ? 15.940 -11.644 -12.132 1.00 33.06 117 SER A N 1
ATOM 851 C CA . SER A 1 110 ? 16.064 -10.316 -12.707 1.00 43.53 117 SER A CA 1
ATOM 852 C C . SER A 1 110 ? 15.986 -10.331 -14.224 1.00 37.37 117 SER A C 1
ATOM 853 O O . SER A 1 110 ? 16.137 -9.292 -14.851 1.00 44.38 117 SER A O 1
ATOM 856 N N . ASP A 1 111 ? 15.792 -11.501 -14.825 1.00 35.10 118 ASP A N 1
ATOM 857 C CA . ASP A 1 111 ? 15.971 -11.588 -16.277 1.00 32.39 118 ASP A CA 1
ATOM 858 C C . ASP A 1 111 ? 14.846 -10.915 -17.040 1.00 40.06 118 ASP A C 1
ATOM 859 O O . ASP A 1 111 ? 15.093 -10.263 -18.051 1.00 33.74 118 ASP A O 1
ATOM 864 N N . TRP A 1 112 ? 13.608 -11.026 -16.562 1.00 33.63 119 TRP A N 1
ATOM 865 C CA . TRP A 1 112 ? 12.550 -10.280 -17.224 1.00 32.79 119 TRP A CA 1
ATOM 866 C C . TRP A 1 112 ? 12.536 -8.834 -16.752 1.00 42.09 119 TRP A C 1
ATOM 867 O O . TRP A 1 112 ? 12.695 -8.551 -15.563 1.00 33.01 119 TRP A O 1
ATOM 878 N N . ASP A 1 113 ? 12.323 -7.926 -17.696 1.00 37.08 120 ASP A N 1
ATOM 879 C CA . ASP A 1 113 ? 12.213 -6.513 -17.384 1.00 32.83 120 ASP A CA 1
ATOM 880 C C . ASP A 1 113 ? 10.946 -6.254 -16.586 1.00 26.30 120 ASP A C 1
ATOM 881 O O . ASP A 1 113 ? 9.915 -6.898 -16.795 1.00 29.86 120 ASP A O 1
ATOM 886 N N . ASN A 1 114 ? 11.053 -5.366 -15.622 1.00 30.15 121 ASN A N 1
ATOM 887 C CA . ASN A 1 114 ? 9.946 -5.085 -14.698 1.00 27.20 121 ASN A CA 1
ATOM 888 C C . ASN A 1 114 ? 9.119 -3.811 -14.960 1.00 29.85 121 ASN A C 1
ATOM 889 O O . ASN A 1 114 ? 8.321 -3.405 -14.110 1.00 25.41 121 ASN A O 1
ATOM 894 N N . LYS A 1 115 ? 9.355 -3.133 -16.076 1.00 25.21 122 LYS A N 1
ATOM 895 C CA . LYS A 1 115 ? 8.660 -1.864 -16.342 1.00 29.60 122 LYS A CA 1
ATOM 896 C C . LYS A 1 115 ? 7.436 -2.116 -17.203 1.00 27.25 122 LYS A C 1
ATOM 897 O O . LYS A 1 115 ? 7.523 -2.782 -18.230 1.00 28.04 122 LYS A O 1
ATOM 903 N N . ILE A 1 116 ? 6.296 -1.573 -16.801 1.00 20.66 123 ILE A N 1
ATOM 904 C CA . ILE A 1 116 ? 5.088 -1.759 -17.575 1.00 22.09 123 ILE A CA 1
ATOM 905 C C . ILE A 1 116 ? 4.435 -0.426 -17.811 1.00 29.84 123 ILE A C 1
ATOM 906 O O . ILE A 1 116 ? 4.659 0.519 -17.054 1.00 22.86 123 ILE A O 1
ATOM 911 N N . ASN A 1 117 ? 3.625 -0.330 -18.863 1.00 30.84 124 ASN A N 1
ATOM 912 C CA . ASN A 1 117 ? 2.751 0.831 -19.021 1.00 32.64 124 ASN A CA 1
ATOM 913 C C . ASN A 1 117 ? 1.513 0.603 -18.198 1.00 24.22 124 ASN A C 1
ATOM 914 O O . ASN A 1 117 ? 0.963 -0.494 -18.209 1.00 24.78 124 ASN A O 1
ATOM 919 N N . VAL A 1 118 ? 1.068 1.630 -17.479 1.00 19.49 125 VAL A N 1
ATOM 920 C CA . VAL A 1 118 ? -0.097 1.463 -16.584 1.00 25.91 125 VAL A CA 1
ATOM 921 C C . VAL A 1 118 ? -1.369 1.102 -17.345 1.00 28.85 125 VAL A C 1
ATOM 922 O O . VAL A 1 118 ? -2.319 0.599 -16.756 1.00 24.58 125 VAL A O 1
ATOM 926 N N . GLU A 1 119 ? -1.389 1.360 -18.656 1.00 27.06 126 GLU A N 1
ATOM 927 C CA . GLU A 1 119 ? -2.547 0.989 -19.462 1.00 33.22 126 GLU A CA 1
ATOM 928 C C . GLU A 1 119 ? -2.703 -0.515 -19.647 1.00 33.99 126 GLU A C 1
ATOM 929 O O . GLU A 1 119 ? -3.729 -0.971 -20.142 1.00 31.09 126 GLU A O 1
ATOM 935 N N . THR A 1 120 ? -1.671 -1.277 -19.290 1.00 28.98 127 THR A N 1
ATOM 936 C CA . THR A 1 120 ? -1.749 -2.736 -19.301 1.00 31.05 127 THR A CA 1
ATOM 937 C C . THR A 1 120 ? -2.371 -3.292 -18.042 1.00 32.71 127 THR A C 1
ATOM 938 O O . THR A 1 120 ? -2.619 -4.491 -17.942 1.00 30.23 127 THR A O 1
ATOM 942 N N . ILE A 1 121 ? -2.624 -2.420 -17.073 1.00 29.00 128 ILE A N 1
ATOM 943 C CA . ILE A 1 121 ? -3.238 -2.845 -15.828 1.00 23.94 128 ILE A CA 1
ATOM 944 C C . ILE A 1 121 ? -4.733 -3.066 -16.011 1.00 32.84 128 ILE A C 1
ATOM 945 O O . ILE A 1 121 ? -5.443 -2.207 -16.533 1.00 31.43 128 ILE A O 1
ATOM 950 N N . ILE A 1 122 ? -5.185 -4.255 -15.627 1.00 25.24 129 ILE A N 1
ATOM 951 C CA . ILE A 1 122 ? -6.601 -4.572 -15.638 1.00 30.55 129 ILE A CA 1
ATOM 952 C C . ILE A 1 122 ? -7.235 -4.004 -14.393 1.00 31.01 129 ILE A C 1
ATOM 953 O O . ILE A 1 122 ? -8.324 -3.418 -14.438 1.00 39.55 129 ILE A O 1
ATOM 958 N N . GLY A 1 123 ? -6.539 -4.131 -13.272 1.00 33.51 130 GLY A N 1
ATOM 959 C CA . GLY A 1 123 ? -7.065 -3.654 -11.997 1.00 29.84 130 GLY A CA 1
ATOM 960 C C . GLY A 1 123 ? -6.343 -4.247 -10.806 1.00 28.33 130 GLY A C 1
ATOM 961 O O . GLY A 1 123 ? -5.466 -5.098 -10.964 1.00 29.37 130 GLY A O 1
ATOM 962 N N . PRO A 1 124 ? -6.719 -3.824 -9.596 1.00 30.85 131 PRO A N 1
ATOM 963 C CA . PRO A 1 124 ? -6.070 -4.387 -8.412 1.00 36.01 131 PRO A CA 1
ATOM 964 C C . PRO A 1 124 ? -6.435 -5.854 -8.209 1.00 28.43 131 PRO A C 1
ATOM 965 O O . PRO A 1 124 ? -7.491 -6.303 -8.678 1.00 26.49 131 PRO A O 1
ATOM 969 N N . VAL A 1 125 ? -5.575 -6.593 -7.520 1.00 27.94 132 VAL A N 1
ATOM 970 C CA . VAL A 1 125 ? -5.923 -7.944 -7.087 1.00 26.71 132 VAL A CA 1
ATOM 971 C C . VAL A 1 125 ? -5.409 -8.092 -5.670 1.00 30.46 132 VAL A C 1
ATOM 972 O O . VAL A 1 125 ? -4.363 -7.550 -5.318 1.00 28.50 132 VAL A O 1
ATOM 976 N N . GLN A 1 126 ? -6.156 -8.793 -4.838 1.00 30.85 133 GLN A N 1
ATOM 977 C CA . GLN A 1 126 ? -5.633 -9.110 -3.529 1.00 30.59 133 GLN A CA 1
ATOM 978 C C . GLN A 1 126 ? -4.724 -10.313 -3.650 1.00 27.96 133 GLN A C 1
ATOM 979 O O . GLN A 1 126 ? -5.116 -11.352 -4.205 1.00 26.21 133 GLN A O 1
ATOM 985 N N . VAL A 1 127 ? -3.496 -10.155 -3.163 1.00 29.50 134 VAL A N 1
ATOM 986 C CA . VAL A 1 127 ? -2.542 -11.255 -3.075 1.00 25.89 134 VAL A CA 1
ATOM 987 C C . VAL A 1 127 ? -2.169 -11.384 -1.612 1.00 30.69 134 VAL A C 1
ATOM 988 O O . VAL A 1 127 ? -1.956 -10.376 -0.944 1.00 31.81 134 VAL A O 1
ATOM 992 N N . VAL A 1 128 ? -2.096 -12.621 -1.127 1.00 26.56 135 VAL A N 1
ATOM 993 C CA . VAL A 1 128 ? -1.853 -12.890 0.291 1.00 31.65 135 VAL A CA 1
ATOM 994 C C . VAL A 1 128 ? -0.755 -13.911 0.501 1.00 31.13 135 VAL A C 1
ATOM 995 O O . VAL A 1 128 ? -0.729 -14.968 -0.164 1.00 32.01 135 VAL A O 1
ATOM 999 N N . ALA A 1 129 ? 0.138 -13.603 1.444 1.00 27.11 136 ALA A N 1
ATOM 1000 C CA . ALA A 1 129 ? 1.277 -14.445 1.773 1.00 23.89 136 ALA A CA 1
ATOM 1001 C C . ALA A 1 129 ? 0.886 -15.453 2.835 1.00 29.76 136 ALA A C 1
ATOM 1002 O O . ALA A 1 129 ? 0.399 -15.063 3.885 1.00 36.28 136 ALA A O 1
ATOM 1004 N N . LEU A 1 130 ? 1.094 -16.735 2.571 1.00 27.47 137 LEU A N 1
ATOM 1005 C CA . LEU A 1 130 ? 0.728 -17.751 3.550 1.00 39.34 137 LEU A CA 1
ATOM 1006 C C . LEU A 1 130 ? 1.984 -18.456 3.968 1.00 40.00 137 LEU A C 1
ATOM 1007 O O . LEU A 1 130 ? 2.951 -18.494 3.206 1.00 31.35 137 LEU A O 1
ATOM 1012 N N . ALA A 1 131 ? 1.985 -18.994 5.188 1.00 45.32 138 ALA A N 1
ATOM 1013 C CA . ALA A 1 131 ? 3.068 -19.863 5.605 1.00 48.78 138 ALA A CA 1
ATOM 1014 C C . ALA A 1 131 ? 2.924 -21.133 4.784 1.00 41.72 138 ALA A C 1
ATOM 1015 O O . ALA A 1 131 ? 1.816 -21.467 4.342 1.00 38.32 138 ALA A O 1
ATOM 1017 N N . PRO A 1 132 ? 4.040 -21.830 4.550 1.00 48.55 139 PRO A N 1
ATOM 1018 C CA . PRO A 1 132 ? 3.988 -23.042 3.726 1.00 52.52 139 PRO A CA 1
ATOM 1019 C C . PRO A 1 132 ? 2.921 -24.015 4.219 1.00 53.87 139 PRO A C 1
ATOM 1020 O O . PRO A 1 132 ? 2.256 -24.646 3.393 1.00 53.84 139 PRO A O 1
ATOM 1024 N N . GLU A 1 133 ? 2.742 -24.124 5.536 1.00 52.27 140 GLU A N 1
ATOM 1025 C CA . GLU A 1 133 ? 1.843 -25.147 6.077 1.00 61.62 140 GLU A CA 1
ATOM 1026 C C . GLU A 1 133 ? 0.402 -24.670 6.195 1.00 60.05 140 GLU A C 1
ATOM 1027 O O . GLU A 1 133 ? -0.458 -25.411 6.677 1.00 61.52 140 GLU A O 1
ATOM 1033 N N . GLU A 1 134 ? 0.135 -23.434 5.775 1.00 51.04 141 GLU A N 1
ATOM 1034 C CA . GLU A 1 134 ? -1.239 -22.937 5.760 1.00 45.40 141 GLU A CA 1
ATOM 1035 C C . GLU A 1 134 ? -1.969 -23.502 4.550 1.00 47.39 141 GLU A C 1
ATOM 1036 O O . GLU A 1 134 ? -1.358 -23.760 3.505 1.00 56.81 141 GLU A O 1
ATOM 1042 N N . VAL A 1 135 ? -3.275 -23.690 4.682 1.00 48.99 142 VAL A N 1
ATOM 1043 C CA . VAL A 1 135 ? -4.053 -24.180 3.558 1.00 54.55 142 VAL A CA 1
ATOM 1044 C C . VAL A 1 135 ? -4.732 -23.014 2.888 1.00 54.86 142 VAL A C 1
ATOM 1045 O O . VAL A 1 135 ? -5.147 -22.061 3.543 1.00 57.06 142 VAL A O 1
ATOM 1049 N N . ILE A 1 136 ? -4.820 -23.067 1.569 1.00 53.78 143 ILE A N 1
ATOM 1050 C CA . ILE A 1 136 ? -5.565 -22.046 0.877 1.00 56.15 143 ILE A CA 1
ATOM 1051 C C . ILE A 1 136 ? -7.043 -22.284 1.117 1.00 57.72 143 ILE A C 1
ATOM 1052 O O . ILE A 1 136 ? -7.521 -23.399 0.924 1.00 66.20 143 ILE A O 1
ATOM 1057 N N . PRO A 1 137 ? -7.757 -21.264 1.614 1.00 61.36 144 PRO A N 1
ATOM 1058 C CA . PRO A 1 137 ? -9.203 -21.224 1.368 1.00 62.89 144 PRO A CA 1
ATOM 1059 C C . PRO A 1 137 ? -9.467 -20.819 -0.096 1.00 67.99 144 PRO A C 1
ATOM 1060 O O . PRO A 1 137 ? -8.927 -19.777 -0.490 1.00 67.05 144 PRO A O 1
ATOM 1064 N N . VAL A 1 138 ? -10.308 -21.526 -0.863 1.00 73.99 145 VAL A N 1
ATOM 1065 C CA . VAL A 1 138 ? -11.043 -22.738 -0.459 1.00 72.30 145 VAL A CA 1
ATOM 1066 C C . VAL A 1 138 ? -12.103 -22.459 0.594 1.00 73.09 145 VAL A C 1
ATOM 1067 O O . VAL A 1 138 ? -12.826 -23.363 1.031 1.00 79.60 145 VAL A O 1
ATOM 1069 N N . ASP A 1 139 ? -12.157 -21.203 1.017 1.00 73.38 146 ASP A N 1
ATOM 1070 C CA . ASP A 1 139 ? -13.318 -20.676 1.701 1.00 74.16 146 ASP A CA 1
ATOM 1071 C C . ASP A 1 139 ? -14.248 -20.180 0.622 1.00 73.49 146 ASP A C 1
ATOM 1072 O O . ASP A 1 139 ? -14.076 -20.507 -0.552 1.00 76.46 146 ASP A O 1
ATOM 1077 N N . GLN A 1 140 ? -15.272 -19.448 1.035 1.00 82.10 147 GLN A N 1
ATOM 1078 C CA . GLN A 1 140 ? -16.206 -18.844 0.101 1.00 78.18 147 GLN A CA 1
ATOM 1079 C C . GLN A 1 140 ? -15.882 -17.377 -0.141 1.00 61.67 147 GLN A C 1
ATOM 1080 O O . GLN A 1 140 ? -14.851 -16.887 0.313 1.00 66.44 147 GLN A O 1
ATOM 1082 N N . LYS A 1 141 ? -16.809 -16.679 -0.794 1.00 68.86 148 LYS A N 1
ATOM 1083 C CA . LYS A 1 141 ? -16.531 -15.478 -1.582 1.00 78.74 148 LYS A CA 1
ATOM 1084 C C . LYS A 1 141 ? -16.263 -15.895 -3.019 1.00 76.25 148 LYS A C 1
ATOM 1085 O O . LYS A 1 141 ? -16.141 -15.044 -3.910 1.00 80.17 148 LYS A O 1
ATOM 1091 N N . SER A 1 142 ? -16.203 -17.207 -3.248 1.00 76.04 149 SER A N 1
ATOM 1092 C CA . SER A 1 142 ? -15.744 -17.722 -4.532 1.00 66.22 149 SER A CA 1
ATOM 1093 C C . SER A 1 142 ? -14.547 -16.846 -4.841 1.00 68.86 149 SER A C 1
ATOM 1094 O O . SER A 1 142 ? -14.549 -16.079 -5.811 1.00 76.27 149 SER A O 1
ATOM 1097 N N . GLU A 1 143 ? -13.532 -16.949 -3.990 1.00 56.20 150 GLU A N 1
ATOM 1098 C CA . GLU A 1 143 ? -12.553 -15.877 -3.843 1.00 58.02 150 GLU A CA 1
ATOM 1099 C C . GLU A 1 143 ? -11.825 -15.449 -5.110 1.00 49.76 150 GLU A C 1
ATOM 1100 O O . GLU A 1 143 ? -11.468 -16.261 -5.966 1.00 47.59 150 GLU A O 1
ATOM 1106 N N . GLU A 1 144 ? -11.615 -14.146 -5.201 1.00 47.56 151 GLU A N 1
ATOM 1107 C CA . GLU A 1 144 ? -10.780 -13.557 -6.235 1.00 45.37 151 GLU A CA 1
ATOM 1108 C C . GLU A 1 144 ? -9.364 -13.302 -5.700 1.00 45.15 151 GLU A C 1
ATOM 1109 O O . GLU A 1 144 ? -8.519 -12.751 -6.398 1.00 50.40 151 GLU A O 1
ATOM 1115 N N . THR A 1 145 ? -9.119 -13.708 -4.457 1.00 43.15 152 THR A N 1
ATOM 1116 C CA . THR A 1 145 ? -7.814 -13.553 -3.822 1.00 40.29 152 THR A CA 1
ATOM 1117 C C . THR A 1 145 ? -6.822 -14.612 -4.346 1.00 40.94 152 THR A C 1
ATOM 1118 O O . THR A 1 145 ? -7.206 -15.752 -4.598 1.00 34.09 152 THR A O 1
ATOM 1122 N N . LEU A 1 146 ? -5.561 -14.214 -4.520 1.00 32.31 153 LEU A N 1
ATOM 1123 C CA . LEU A 1 146 ? -4.470 -15.127 -4.854 1.00 31.19 153 LEU A CA 1
ATOM 1124 C C . LEU A 1 146 ? -3.536 -15.238 -3.676 1.00 27.35 153 LEU A C 1
ATOM 1125 O O . LEU A 1 146 ? -3.396 -14.295 -2.874 1.00 33.63 153 LEU A O 1
ATOM 1130 N N . PHE A 1 147 ? -2.902 -16.391 -3.547 1.00 27.08 154 PHE A N 1
ATOM 1131 C CA . PHE A 1 147 ? -2.086 -16.665 -2.379 1.00 22.63 154 PHE A CA 1
ATOM 1132 C C . PHE A 1 147 ? -0.699 -16.997 -2.832 1.00 27.11 154 PHE A C 1
ATOM 1133 O O . PHE A 1 147 ? -0.519 -17.602 -3.882 1.00 27.22 154 PHE A O 1
ATOM 1141 N N . VAL A 1 148 ? 0.287 -16.586 -2.054 1.00 27.24 155 VAL A N 1
ATOM 1142 C CA . VAL A 1 148 ? 1.661 -16.923 -2.369 1.00 19.37 155 VAL A CA 1
ATOM 1143 C C . VAL A 1 148 ? 2.315 -17.507 -1.137 1.00 31.24 155 VAL A C 1
ATOM 1144 O O . VAL A 1 148 ? 2.179 -16.989 -0.036 1.00 30.63 155 VAL A O 1
ATOM 1148 N N . LYS A 1 149 ? 3.044 -18.585 -1.367 1.00 26.20 156 LYS A N 1
ATOM 1149 C CA . LYS A 1 149 ? 3.717 -19.398 -0.359 1.00 33.61 156 LYS A CA 1
ATOM 1150 C C . LYS A 1 149 ? 5.207 -19.342 -0.662 1.00 33.74 156 LYS A C 1
ATOM 1151 O O . LYS A 1 149 ? 6.032 -19.241 0.248 1.00 30.16 156 LYS A O 1
ATOM 1157 N N . LEU A 1 150 ? 5.534 -19.574 -1.942 1.00 33.43 157 LEU A N 1
ATOM 1158 C CA . LEU A 1 150 ? 6.903 -19.780 -2.415 1.00 25.20 157 LEU A CA 1
ATOM 1159 C C . LEU A 1 150 ? 7.347 -18.808 -3.521 1.00 31.49 157 LEU A C 1
ATOM 1160 O O . LEU A 1 150 ? 6.527 -18.179 -4.190 1.00 25.14 157 LEU A O 1
ATOM 1165 N N . SER A 1 151 ? 8.660 -18.715 -3.683 1.00 20.89 158 SER A N 1
ATOM 1166 C CA . SER A 1 151 ? 9.301 -18.064 -4.799 1.00 28.40 158 SER A CA 1
ATOM 1167 C C . SER A 1 151 ? 9.786 -19.160 -5.738 1.00 33.27 158 SER A C 1
ATOM 1168 O O . SER A 1 151 ? 9.975 -20.336 -5.343 1.00 27.24 158 SER A O 1
ATOM 1171 N N . TRP A 1 152 ? 9.880 -18.770 -6.994 1.00 24.61 159 TRP A N 1
ATOM 1172 C CA . TRP A 1 152 ? 10.422 -19.588 -8.057 1.00 29.59 159 TRP A CA 1
ATOM 1173 C C . TRP A 1 152 ? 11.555 -18.809 -8.715 1.00 39.93 159 TRP A C 1
ATOM 1174 O O . TRP A 1 152 ? 11.361 -17.660 -9.115 1.00 31.78 159 TRP A O 1
ATOM 1185 N N . ASN A 1 153 ? 12.746 -19.404 -8.753 1.00 30.44 160 ASN A N 1
ATOM 1186 C CA . ASN A 1 153 ? 13.953 -18.762 -9.278 1.00 24.31 160 ASN A CA 1
ATOM 1187 C C . ASN A 1 153 ? 14.493 -19.181 -10.644 1.00 28.63 160 ASN A C 1
ATOM 1188 O O . ASN A 1 153 ? 15.651 -18.917 -10.927 1.00 35.03 160 ASN A O 1
ATOM 1193 N N . LYS A 1 154 ? 13.702 -19.932 -11.412 1.00 31.80 161 LYS A N 1
ATOM 1194 C CA . LYS A 1 154 ? 14.107 -20.611 -12.656 1.00 35.59 161 LYS A CA 1
ATOM 1195 C C . LYS A 1 154 ? 14.741 -21.978 -12.397 1.00 40.19 161 LYS A C 1
ATOM 1196 O O . LYS A 1 154 ? 14.851 -22.798 -13.303 1.00 35.17 161 LYS A O 1
ATOM 1202 N N . LYS A 1 155 ? 15.116 -22.230 -11.149 1.00 43.91 162 LYS A N 1
ATOM 1203 C CA . LYS A 1 155 ? 15.755 -23.495 -10.782 1.00 42.87 162 LYS A CA 1
ATOM 1204 C C . LYS A 1 155 ? 14.915 -24.274 -9.794 1.00 49.11 162 LYS A C 1
ATOM 1205 O O . LYS A 1 155 ? 14.622 -25.445 -10.023 1.00 40.20 162 LYS A O 1
ATOM 1211 N N . ASP A 1 156 ? 14.598 -23.659 -8.661 1.00 32.16 163 ASP A N 1
ATOM 1212 C CA . ASP A 1 156 ? 13.784 -24.351 -7.679 1.00 39.14 163 ASP A CA 1
ATOM 1213 C C . ASP A 1 156 ? 12.766 -23.459 -7.032 1.00 42.79 163 ASP A C 1
ATOM 1214 O O . ASP A 1 156 ? 12.816 -22.220 -7.144 1.00 35.43 163 ASP A O 1
ATOM 1219 N N . PHE A 1 157 ? 11.843 -24.100 -6.333 1.00 33.96 164 PHE A N 1
ATOM 1220 C CA . PHE A 1 157 ? 10.952 -23.381 -5.443 1.00 33.08 164 PHE A CA 1
ATOM 1221 C C . PHE A 1 157 ? 11.703 -23.122 -4.144 1.00 41.73 164 PHE A C 1
ATOM 1222 O O . PHE A 1 157 ? 12.526 -23.919 -3.732 1.00 39.20 164 PHE A O 1
ATOM 1230 N N . ALA A 1 158 ? 11.456 -21.981 -3.516 1.00 37.94 165 ALA A N 1
ATOM 1231 C CA . ALA A 1 158 ? 12.205 -21.619 -2.329 1.00 34.53 165 ALA A CA 1
ATOM 1232 C C . ALA A 1 158 ? 11.292 -20.767 -1.488 1.00 37.07 165 ALA A C 1
ATOM 1233 O O . ALA A 1 158 ? 10.185 -20.425 -1.932 1.00 34.63 165 ALA A O 1
ATOM 1235 N N . PRO A 1 159 ? 11.742 -20.401 -0.278 1.00 45.67 166 PRO A N 1
ATOM 1236 C CA . PRO A 1 159 ? 10.957 -19.483 0.562 1.00 36.13 166 PRO A CA 1
ATOM 1237 C C . PRO A 1 159 ? 10.786 -18.095 -0.039 1.00 44.41 166 PRO A C 1
ATOM 1238 O O . PRO A 1 159 ? 11.548 -17.669 -0.944 1.00 40.48 166 PRO A O 1
ATOM 1242 N N . LEU A 1 160 ? 9.760 -17.405 0.460 1.00 44.83 167 LEU A N 1
ATOM 1243 C CA . LEU A 1 160 ? 9.564 -16.002 0.198 1.00 43.49 167 LEU A CA 1
ATOM 1244 C C . LEU A 1 160 ? 10.731 -15.221 0.779 1.00 45.01 167 LEU A C 1
ATOM 1245 O O . LEU A 1 160 ? 11.060 -15.371 1.957 1.00 52.25 167 LEU A O 1
ATOM 1250 N N . PRO A 1 161 ? 11.347 -14.367 -0.052 1.00 52.98 168 PRO A N 1
ATOM 1251 C CA . PRO A 1 161 ? 12.367 -13.397 0.357 1.00 55.47 168 PRO A CA 1
ATOM 1252 C C . PRO A 1 161 ? 11.848 -12.461 1.442 1.00 52.40 168 PRO A C 1
ATOM 1253 O O . PRO A 1 161 ? 10.638 -12.423 1.683 1.00 46.61 168 PRO A O 1
ATOM 1257 N N . PRO A 1 162 ? 12.765 -11.761 2.134 1.00 64.30 169 PRO A N 1
ATOM 1258 C CA . PRO A 1 162 ? 12.443 -10.753 3.155 1.00 65.87 169 PRO A CA 1
ATOM 1259 C C . PRO A 1 162 ? 11.894 -9.475 2.531 1.00 60.19 169 PRO A C 1
ATOM 1260 O O . PRO A 1 162 ? 11.755 -8.462 3.224 1.00 64.68 169 PRO A O 1
ATOM 1264 N N . THR B 1 6 ? 16.044 -4.692 14.092 1.00 51.77 13 THR B N 1
ATOM 1265 C CA . THR B 1 6 ? 15.368 -5.983 13.965 1.00 57.13 13 THR B CA 1
ATOM 1266 C C . THR B 1 6 ? 14.200 -6.158 14.942 1.00 51.28 13 THR B C 1
ATOM 1267 O O . THR B 1 6 ? 14.323 -5.863 16.132 1.00 48.69 13 THR B O 1
ATOM 1271 N N . PHE B 1 7 ? 13.078 -6.663 14.425 1.00 46.05 14 PHE B N 1
ATOM 1272 C CA . PHE B 1 7 ? 11.831 -6.784 15.182 1.00 48.65 14 PHE B CA 1
ATOM 1273 C C . PHE B 1 7 ? 11.313 -8.207 15.158 1.00 44.30 14 PHE B C 1
ATOM 1274 O O . PHE B 1 7 ? 11.307 -8.837 14.107 1.00 48.53 14 PHE B O 1
ATOM 1282 N N . SER B 1 8 ? 10.856 -8.710 16.302 1.00 39.73 15 SER B N 1
ATOM 1283 C CA . SER B 1 8 ? 10.284 -10.062 16.358 1.00 44.29 15 SER B CA 1
ATOM 1284 C C . SER B 1 8 ? 9.018 -10.044 17.200 1.00 36.70 15 SER B C 1
ATOM 1285 O O . SER B 1 8 ? 8.929 -9.297 18.161 1.00 38.02 15 SER B O 1
ATOM 1288 N N . TRP B 1 9 ? 8.014 -10.824 16.838 1.00 31.43 16 TRP B N 1
ATOM 1289 C CA . TRP B 1 9 ? 6.827 -10.850 17.675 1.00 29.11 16 TRP B CA 1
ATOM 1290 C C . TRP B 1 9 ? 7.153 -11.537 18.997 1.00 47.02 16 TRP B C 1
ATOM 1291 O O . TRP B 1 9 ? 8.061 -12.382 19.058 1.00 38.57 16 TRP B O 1
ATOM 1302 N N . VAL B 1 10 ? 6.409 -11.170 20.041 1.00 35.94 17 VAL B N 1
ATOM 1303 C CA . VAL B 1 10 ? 6.525 -11.818 21.354 1.00 43.58 17 VAL B CA 1
ATOM 1304 C C . VAL B 1 10 ? 5.338 -12.734 21.607 1.00 37.66 17 VAL B C 1
ATOM 1305 O O . VAL B 1 10 ? 4.185 -12.287 21.658 1.00 38.76 17 VAL B O 1
ATOM 1309 N N . GLY B 1 11 ? 5.606 -14.024 21.755 1.00 38.78 18 GLY B N 1
ATOM 1310 C CA . GLY B 1 11 ? 4.559 -14.938 22.179 1.00 38.58 18 GLY B CA 1
ATOM 1311 C C . GLY B 1 11 ? 3.545 -15.226 21.092 1.00 37.21 18 GLY B C 1
ATOM 1312 O O . GLY B 1 11 ? 3.864 -15.129 19.896 1.00 31.68 18 GLY B O 1
ATOM 1313 N N . ARG B 1 12 ? 2.332 -15.581 21.508 1.00 33.30 19 ARG B N 1
ATOM 1314 C CA . ARG B 1 12 ? 1.267 -15.977 20.589 1.00 38.46 19 ARG B CA 1
ATOM 1315 C C . ARG B 1 12 ? 0.418 -14.788 20.136 1.00 39.43 19 ARG B C 1
ATOM 1316 O O . ARG B 1 12 ? 0.316 -13.806 20.856 1.00 43.08 19 ARG B O 1
ATOM 1324 N N . PRO B 1 13 ? -0.196 -14.875 18.942 1.00 39.04 20 PRO B N 1
ATOM 1325 C CA . PRO B 1 13 ? -1.033 -13.761 18.514 1.00 41.22 20 PRO B CA 1
ATOM 1326 C C . PRO B 1 13 ? -2.286 -13.662 19.362 1.00 40.30 20 PRO B C 1
ATOM 1327 O O . PRO B 1 13 ? -2.615 -14.585 20.110 1.00 38.11 20 PRO B O 1
ATOM 1331 N N . LEU B 1 14 ? -2.954 -12.521 19.262 1.00 36.67 21 LEU B N 1
ATOM 1332 C CA . LEU B 1 14 ? -4.262 -12.309 19.869 1.00 36.44 21 LEU B CA 1
ATOM 1333 C C . LEU B 1 14 ? -5.343 -12.968 19.006 1.00 42.83 21 LEU B C 1
ATOM 1334 O O . LEU B 1 14 ? -5.103 -13.270 17.835 1.00 46.64 21 LEU B O 1
ATOM 1339 N N . PRO B 1 15 ? -6.547 -13.176 19.570 1.00 47.93 22 PRO B N 1
ATOM 1340 C CA . PRO B 1 15 ? -7.623 -13.811 18.799 1.00 54.42 22 PRO B CA 1
ATOM 1341 C C . PRO B 1 15 ? -7.831 -13.154 17.437 1.00 48.63 22 PRO B C 1
ATOM 1342 O O . PRO B 1 15 ? -7.776 -11.930 17.325 1.00 62.67 22 PRO B O 1
ATOM 1346 N N . ASN B 1 16 ? -8.046 -13.958 16.403 1.00 60.46 23 ASN B N 1
ATOM 1347 C CA . ASN B 1 16 ? -8.177 -13.401 15.065 1.00 58.18 23 ASN B CA 1
ATOM 1348 C C . ASN B 1 16 ? -9.252 -12.335 15.020 1.00 63.41 23 ASN B C 1
ATOM 1349 O O . ASN B 1 16 ? -10.373 -12.542 15.492 1.00 66.68 23 ASN B O 1
ATOM 1354 N N . ARG B 1 17 ? -8.885 -11.184 14.472 1.00 69.06 24 ARG B N 1
ATOM 1355 C CA . ARG B 1 17 ? -9.810 -10.078 14.286 1.00 72.23 24 ARG B CA 1
ATOM 1356 C C . ARG B 1 17 ? -10.042 -9.890 12.796 1.00 67.35 24 ARG B C 1
ATOM 1357 O O . ARG B 1 17 ? -11.166 -10.031 12.309 1.00 68.89 24 ARG B O 1
ATOM 1359 N N . LYS B 1 18 ? -8.979 -9.564 12.074 1.00 62.41 25 LYS B N 1
ATOM 1360 C CA . LYS B 1 18 ? -9.097 -9.324 10.644 1.00 53.25 25 LYS B CA 1
ATOM 1361 C C . LYS B 1 18 ? -8.488 -10.496 9.882 1.00 57.97 25 LYS B C 1
ATOM 1362 O O . LYS B 1 18 ? -7.576 -11.174 10.372 1.00 59.71 25 LYS B O 1
ATOM 1368 N N . GLN B 1 19 ? -9.021 -10.771 8.702 1.00 62.57 26 GLN B N 1
ATOM 1369 C CA . GLN B 1 19 ? -8.501 -11.863 7.892 1.00 59.51 26 GLN B CA 1
ATOM 1370 C C . GLN B 1 19 ? -7.150 -11.460 7.286 1.00 52.96 26 GLN B C 1
ATOM 1371 O O . GLN B 1 19 ? -6.965 -10.306 6.869 1.00 58.45 26 GLN B O 1
ATOM 1377 N N . PHE B 1 20 ? -6.226 -12.422 7.251 1.00 54.61 27 PHE B N 1
ATOM 1378 C CA . PHE B 1 20 ? -4.862 -12.262 6.715 1.00 53.45 27 PHE B CA 1
ATOM 1379 C C . PHE B 1 20 ? -4.013 -11.300 7.529 1.00 57.17 27 PHE B C 1
ATOM 1380 O O . PHE B 1 20 ? -3.045 -10.720 7.014 1.00 51.75 27 PHE B O 1
ATOM 1388 N N . GLN B 1 21 ? -4.380 -11.137 8.799 1.00 47.37 28 GLN B N 1
ATOM 1389 C CA . GLN B 1 21 ? -3.591 -10.349 9.724 1.00 39.73 28 GLN B CA 1
ATOM 1390 C C . GLN B 1 21 ? -3.569 -11.064 11.052 1.00 34.55 28 GLN B C 1
ATOM 1391 O O . GLN B 1 21 ? -4.606 -11.551 11.506 1.00 38.51 28 GLN B O 1
ATOM 1397 N N . GLN B 1 22 ? -2.397 -11.157 11.675 1.00 35.14 29 GLN B N 1
ATOM 1398 C CA . GLN B 1 22 ? -2.398 -11.657 13.067 1.00 33.01 29 GLN B CA 1
ATOM 1399 C C . GLN B 1 22 ? -1.988 -10.501 13.967 1.00 33.38 29 GLN B C 1
ATOM 1400 O O . GLN B 1 22 ? -0.997 -9.842 13.688 1.00 31.18 29 GLN B O 1
ATOM 1406 N N . MET B 1 23 ? -2.730 -10.279 15.042 1.00 30.96 30 MET B N 1
ATOM 1407 C CA . MET B 1 23 ? -2.465 -9.183 15.980 1.00 26.20 30 MET B CA 1
ATOM 1408 C C . MET B 1 23 ? -1.652 -9.623 17.171 1.00 34.73 30 MET B C 1
ATOM 1409 O O . MET B 1 23 ? -1.726 -10.795 17.597 1.00 33.08 30 MET B O 1
ATOM 1414 N N . TYR B 1 24 ? -0.830 -8.714 17.683 1.00 23.52 31 TYR B N 1
ATOM 1415 C CA . TYR B 1 24 ? 0.044 -9.045 18.806 1.00 24.25 31 TYR B CA 1
ATOM 1416 C C . TYR B 1 24 ? -0.076 -7.980 19.847 1.00 37.43 31 TYR B C 1
ATOM 1417 O O . TYR B 1 24 ? -0.164 -6.816 19.512 1.00 30.86 31 TYR B O 1
ATOM 1426 N N . ARG B 1 25 ? -0.050 -8.357 21.116 1.00 29.56 32 ARG B N 1
ATOM 1427 C CA . ARG B 1 25 ? -0.071 -7.337 22.141 1.00 35.34 32 ARG B CA 1
ATOM 1428 C C . ARG B 1 25 ? 1.268 -6.625 22.190 1.00 28.19 32 ARG B C 1
ATOM 1429 O O . ARG B 1 25 ? 1.336 -5.450 22.571 1.00 28.48 32 ARG B O 1
ATOM 1437 N N . GLU B 1 26 ? 2.323 -7.346 21.803 1.00 32.92 33 GLU B N 1
ATOM 1438 C CA . GLU B 1 26 ? 3.698 -6.926 22.071 1.00 36.15 33 GLU B CA 1
ATOM 1439 C C . GLU B 1 26 ? 4.658 -7.208 20.914 1.00 38.02 33 GLU B C 1
ATOM 1440 O O . GLU B 1 26 ? 4.429 -8.114 20.119 1.00 40.14 33 GLU B O 1
ATOM 1446 N N . ILE B 1 27 ? 5.741 -6.431 20.835 1.00 36.25 34 ILE B N 1
ATOM 1447 C CA . ILE B 1 27 ? 6.801 -6.651 19.848 1.00 37.77 34 ILE B CA 1
ATOM 1448 C C . ILE B 1 27 ? 8.184 -6.425 20.464 1.00 36.09 34 ILE B C 1
ATOM 1449 O O . ILE B 1 27 ? 8.325 -5.676 21.434 1.00 41.23 34 ILE B O 1
ATOM 1454 N N . CYS B 1 28 ? 9.205 -7.056 19.892 1.00 31.15 35 CYS B N 1
ATOM 1455 C CA . CYS B 1 28 ? 10.549 -7.014 20.456 1.00 38.70 35 CYS B CA 1
ATOM 1456 C C . CYS B 1 28 ? 11.529 -6.352 19.500 1.00 39.79 35 CYS B C 1
ATOM 1457 O O . CYS B 1 28 ? 11.704 -6.791 18.358 1.00 37.17 35 CYS B O 1
ATOM 1460 N N . MET B 1 29 ? 12.183 -5.304 19.986 1.00 38.35 36 MET B N 1
ATOM 1461 C CA . MET B 1 29 ? 13.070 -4.490 19.157 1.00 48.62 36 MET B CA 1
ATOM 1462 C C . MET B 1 29 ? 14.507 -4.617 19.638 1.00 59.93 36 MET B C 1
ATOM 1463 O O . MET B 1 29 ? 14.831 -4.220 20.758 1.00 62.87 36 MET B O 1
ATOM 1468 N N . LYS B 1 30 ? 15.363 -5.190 18.799 1.00 60.23 37 LYS B N 1
ATOM 1469 C CA . LYS B 1 30 ? 16.776 -5.316 19.131 1.00 61.87 37 LYS B CA 1
ATOM 1470 C C . LYS B 1 30 ? 17.553 -4.203 18.439 1.00 60.59 37 LYS B C 1
ATOM 1471 O O . LYS B 1 30 ? 17.531 -4.102 17.209 1.00 69.72 37 LYS B O 1
ATOM 1473 N N . ILE B 1 31 ? 18.218 -3.354 19.223 1.00 74.11 38 ILE B N 1
ATOM 1474 C CA . ILE B 1 31 ? 19.075 -2.305 18.663 1.00 70.32 38 ILE B CA 1
ATOM 1475 C C . ILE B 1 31 ? 20.498 -2.829 18.486 1.00 70.07 38 ILE B C 1
ATOM 1476 O O . ILE B 1 31 ? 20.751 -4.023 18.652 1.00 81.15 38 ILE B O 1
ATOM 1481 N N . ASN B 1 32 ? 21.428 -1.937 18.155 1.00 73.31 39 ASN B N 1
ATOM 1482 C CA . ASN B 1 32 ? 22.835 -2.310 18.086 1.00 66.98 39 ASN B CA 1
ATOM 1483 C C . ASN B 1 32 ? 23.277 -2.826 19.448 1.00 78.03 39 ASN B C 1
ATOM 1484 O O . ASN B 1 32 ? 24.064 -3.769 19.545 1.00 90.29 39 ASN B O 1
ATOM 1486 N N . ASP B 1 33 ? 22.735 -2.217 20.498 1.00 76.75 40 ASP B N 1
ATOM 1487 C CA . ASP B 1 33 ? 23.108 -2.550 21.865 1.00 78.76 40 ASP B CA 1
ATOM 1488 C C . ASP B 1 33 ? 23.018 -4.055 22.083 1.00 81.29 40 ASP B C 1
ATOM 1489 O O . ASP B 1 33 ? 23.669 -4.603 22.973 1.00 73.66 40 ASP B O 1
ATOM 1494 N N . GLY B 1 34 ? 22.184 -4.719 21.291 1.00 82.25 41 GLY B N 1
ATOM 1495 C CA . GLY B 1 34 ? 22.166 -6.169 21.271 1.00 78.99 41 GLY B CA 1
ATOM 1496 C C . GLY B 1 34 ? 21.244 -6.762 22.314 1.00 80.03 41 GLY B C 1
ATOM 1497 O O . GLY B 1 34 ? 20.818 -7.916 22.187 1.00 85.42 41 GLY B O 1
ATOM 1498 N N . SER B 1 35 ? 20.941 -5.994 23.359 1.00 75.62 42 SER B N 1
ATOM 1499 C CA . SER B 1 35 ? 19.847 -6.388 24.240 1.00 76.57 42 SER B CA 1
ATOM 1500 C C . SER B 1 35 ? 18.577 -5.768 23.657 1.00 79.96 42 SER B C 1
ATOM 1501 O O . SER B 1 35 ? 18.629 -5.061 22.640 1.00 71.11 42 SER B O 1
ATOM 1504 N N . GLU B 1 36 ? 17.437 -6.045 24.276 1.00 80.53 43 GLU B N 1
ATOM 1505 C CA . GLU B 1 36 ? 16.178 -5.906 23.568 1.00 69.70 43 GLU B CA 1
ATOM 1506 C C . GLU B 1 36 ? 15.107 -5.150 24.338 1.00 69.41 43 GLU B C 1
ATOM 1507 O O . GLU B 1 36 ? 14.938 -5.337 25.548 1.00 83.17 43 GLU B O 1
ATOM 1513 N N . ILE B 1 37 ? 14.375 -4.307 23.617 1.00 65.47 44 ILE B N 1
ATOM 1514 C CA . ILE B 1 37 ? 13.316 -3.488 24.205 1.00 62.87 44 ILE B CA 1
ATOM 1515 C C . ILE B 1 37 ? 11.952 -3.959 23.705 1.00 55.06 44 ILE B C 1
ATOM 1516 O O . ILE B 1 37 ? 11.700 -3.978 22.499 1.00 53.77 44 ILE B O 1
ATOM 1521 N N . HIS B 1 38 ? 11.099 -4.380 24.637 1.00 43.96 45 HIS B N 1
ATOM 1522 C CA . HIS B 1 38 ? 9.727 -4.752 24.324 1.00 41.23 45 HIS B CA 1
ATOM 1523 C C . HIS B 1 38 ? 8.838 -3.500 24.255 1.00 46.97 45 HIS B C 1
ATOM 1524 O O . HIS B 1 38 ? 8.918 -2.624 25.110 1.00 47.74 45 HIS B O 1
ATOM 1531 N N . ILE B 1 39 ? 7.977 -3.445 23.243 1.00 35.84 46 ILE B N 1
ATOM 1532 C CA . ILE B 1 39 ? 6.973 -2.391 23.112 1.00 36.24 46 ILE B CA 1
ATOM 1533 C C . ILE B 1 39 ? 5.566 -3.011 22.974 1.00 28.43 46 ILE B C 1
ATOM 1534 O O . ILE B 1 39 ? 5.345 -3.915 22.160 1.00 35.56 46 ILE B O 1
ATOM 1539 N N . LYS B 1 40 ? 4.622 -2.527 23.764 1.00 27.86 47 LYS B N 1
ATOM 1540 C CA . LYS B 1 40 ? 3.266 -3.065 23.787 1.00 28.03 47 LYS B CA 1
ATOM 1541 C C . LYS B 1 40 ? 2.211 -2.110 23.239 1.00 28.57 47 LYS B C 1
ATOM 1542 O O . LYS B 1 40 ? 2.364 -0.893 23.301 1.00 27.68 47 LYS B O 1
ATOM 1548 N N . VAL B 1 41 ? 1.116 -2.678 22.743 1.00 26.33 48 VAL B N 1
ATOM 1549 C CA . VAL B 1 41 ? -0.064 -1.904 22.408 1.00 27.18 48 VAL B CA 1
ATOM 1550 C C . VAL B 1 41 ? -0.434 -1.031 23.606 1.00 33.59 48 VAL B C 1
ATOM 1551 O O . VAL B 1 41 ? -0.468 -1.496 24.748 1.00 24.64 48 VAL B O 1
ATOM 1555 N N . GLY B 1 42 ? -0.680 0.253 23.358 1.00 24.62 49 GLY B N 1
ATOM 1556 C CA . GLY B 1 42 ? -1.048 1.156 24.441 1.00 23.24 49 GLY B CA 1
ATOM 1557 C C . GLY B 1 42 ? 0.100 2.009 24.902 1.00 23.94 49 GLY B C 1
ATOM 1558 O O . GLY B 1 42 ? -0.116 3.052 25.536 1.00 31.23 49 GLY B O 1
ATOM 1559 N N . GLN B 1 43 ? 1.318 1.587 24.568 1.00 21.39 50 GLN B N 1
ATOM 1560 C CA . GLN B 1 43 ? 2.509 2.401 24.812 1.00 24.39 50 GLN B CA 1
ATOM 1561 C C . GLN B 1 43 ? 2.702 3.336 23.617 1.00 30.71 50 GLN B C 1
ATOM 1562 O O . GLN B 1 43 ? 1.978 3.241 22.624 1.00 24.19 50 GLN B O 1
ATOM 1568 N N . PHE B 1 44 ? 3.699 4.210 23.711 1.00 28.74 51 PHE B N 1
ATOM 1569 C CA . PHE B 1 44 ? 3.850 5.316 22.770 1.00 23.68 51 PHE B CA 1
ATOM 1570 C C . PHE B 1 44 ? 5.216 5.161 22.180 1.00 24.92 51 PHE B C 1
ATOM 1571 O O . PHE B 1 44 ? 6.135 4.713 22.862 1.00 30.83 51 PHE B O 1
ATOM 1579 N N . VAL B 1 45 ? 5.367 5.545 20.922 1.00 25.33 52 VAL B N 1
ATOM 1580 C CA . VAL B 1 45 ? 6.646 5.434 20.278 1.00 22.93 52 VAL B CA 1
ATOM 1581 C C . VAL B 1 45 ? 6.979 6.711 19.534 1.00 31.12 52 VAL B C 1
ATOM 1582 O O . VAL B 1 45 ? 6.096 7.523 19.189 1.00 32.04 52 VAL B O 1
ATOM 1586 N N . LEU B 1 46 ? 8.276 6.858 19.292 1.00 32.66 53 LEU B N 1
ATOM 1587 C CA . LEU B 1 46 ? 8.825 7.824 18.344 1.00 32.35 53 LEU B CA 1
ATOM 1588 C C . LEU B 1 46 ? 8.958 7.169 16.974 1.00 29.28 53 LEU B C 1
ATOM 1589 O O . LEU B 1 46 ? 9.426 6.045 16.842 1.00 33.85 53 LEU B O 1
ATOM 1594 N N . ILE B 1 47 ? 8.525 7.867 15.942 1.00 33.23 54 ILE B N 1
ATOM 1595 C CA . ILE B 1 47 ? 8.499 7.298 14.605 1.00 37.34 54 ILE B CA 1
ATOM 1596 C C . ILE B 1 47 ? 9.314 8.223 13.687 1.00 34.51 54 ILE B C 1
ATOM 1597 O O . ILE B 1 47 ? 9.070 9.407 13.656 1.00 34.54 54 ILE B O 1
ATOM 1602 N N . GLN B 1 48 ? 10.283 7.666 12.972 1.00 40.87 55 GLN B N 1
ATOM 1603 C CA . GLN B 1 48 ? 11.189 8.469 12.197 1.00 41.15 55 GLN B CA 1
ATOM 1604 C C . GLN B 1 48 ? 10.394 9.218 11.150 1.00 44.12 55 GLN B C 1
ATOM 1605 O O . GLN B 1 48 ? 9.660 8.615 10.365 1.00 41.16 55 GLN B O 1
ATOM 1611 N N . GLY B 1 49 ? 10.532 10.540 11.181 1.00 40.49 56 GLY B N 1
ATOM 1612 C CA . GLY B 1 49 ? 9.867 11.451 10.264 1.00 51.83 56 GLY B CA 1
ATOM 1613 C C . GLY B 1 49 ? 10.835 12.077 9.275 1.00 51.50 56 GLY B C 1
ATOM 1614 O O . GLY B 1 49 ? 11.878 11.497 8.956 1.00 50.14 56 GLY B O 1
ATOM 1615 N N . GLU B 1 50 ? 10.492 13.266 8.794 1.00 50.07 57 GLU B N 1
ATOM 1616 C CA . GLU B 1 50 ? 11.382 14.016 7.902 1.00 69.29 57 GLU B CA 1
ATOM 1617 C C . GLU B 1 50 ? 12.799 14.111 8.494 1.00 65.39 57 GLU B C 1
ATOM 1618 O O . GLU B 1 50 ? 12.964 14.366 9.690 1.00 66.51 57 GLU B O 1
ATOM 1624 N N . ASP B 1 51 ? 13.808 13.910 7.644 1.00 66.95 58 ASP B N 1
ATOM 1625 C CA . ASP B 1 51 ? 15.202 13.703 8.069 1.00 67.21 58 ASP B CA 1
ATOM 1626 C C . ASP B 1 51 ? 15.800 14.768 8.997 1.00 66.18 58 ASP B C 1
ATOM 1627 O O . ASP B 1 51 ? 16.554 14.438 9.921 1.00 60.64 58 ASP B O 1
ATOM 1629 N N . ASN B 1 52 ? 15.494 16.038 8.767 1.00 60.21 59 ASN B N 1
ATOM 1630 C CA . ASN B 1 52 ? 15.833 17.002 9.792 1.00 67.46 59 ASN B CA 1
ATOM 1631 C C . ASN B 1 52 ? 14.520 17.504 10.366 1.00 77.74 59 ASN B C 1
ATOM 1632 O O . ASN B 1 52 ? 13.862 18.385 9.791 1.00 74.10 59 ASN B O 1
ATOM 1634 N N . LYS B 1 53 ? 14.177 16.957 11.532 1.00 60.95 60 LYS B N 1
ATOM 1635 C CA . LYS B 1 53 ? 12.906 17.222 12.191 1.00 63.24 60 LYS B CA 1
ATOM 1636 C C . LYS B 1 53 ? 12.729 16.277 13.390 1.00 57.30 60 LYS B C 1
ATOM 1637 O O . LYS B 1 53 ? 13.405 15.248 13.472 1.00 48.01 60 LYS B O 1
ATOM 1643 N N . LYS B 1 54 ? 11.812 16.606 14.300 1.00 47.39 61 LYS B N 1
ATOM 1644 C CA . LYS B 1 54 ? 11.568 15.743 15.459 1.00 49.88 61 LYS B CA 1
ATOM 1645 C C . LYS B 1 54 ? 10.738 14.523 15.061 1.00 40.74 61 LYS B C 1
ATOM 1646 O O . LYS B 1 54 ? 9.858 14.614 14.206 1.00 41.22 61 LYS B O 1
ATOM 1652 N N . PRO B 1 55 ? 11.013 13.372 15.682 1.00 37.91 62 PRO B N 1
ATOM 1653 C CA . PRO B 1 55 ? 10.197 12.218 15.307 1.00 32.54 62 PRO B CA 1
ATOM 1654 C C . PRO B 1 55 ? 8.716 12.495 15.513 1.00 34.24 62 PRO B C 1
ATOM 1655 O O . PRO B 1 55 ? 8.333 13.374 16.282 1.00 36.69 62 PRO B O 1
ATOM 1659 N N . TYR B 1 56 ? 7.881 11.741 14.818 1.00 31.52 63 TYR B N 1
ATOM 1660 C CA . TYR B 1 56 ? 6.466 11.736 15.113 1.00 33.31 63 TYR B CA 1
ATOM 1661 C C . TYR B 1 56 ? 6.282 11.009 16.429 1.00 33.26 63 TYR B C 1
ATOM 1662 O O . TYR B 1 56 ? 7.100 10.160 16.799 1.00 35.03 63 TYR B O 1
ATOM 1671 N N . VAL B 1 57 ? 5.209 11.318 17.130 1.00 29.34 64 VAL B N 1
ATOM 1672 C CA . VAL B 1 57 ? 4.892 10.589 18.362 1.00 27.12 64 VAL B CA 1
ATOM 1673 C C . VAL B 1 57 ? 3.528 9.973 18.154 1.00 31.52 64 VAL B C 1
ATOM 1674 O O . VAL B 1 57 ? 2.612 10.661 17.702 1.00 28.75 64 VAL B O 1
ATOM 1678 N N . ALA B 1 58 ? 3.378 8.690 18.484 1.00 25.53 65 ALA B N 1
ATOM 1679 C CA . ALA B 1 58 ? 2.080 8.071 18.337 1.00 27.86 65 ALA B CA 1
ATOM 1680 C C . ALA B 1 58 ? 1.863 7.069 19.477 1.00 29.28 65 ALA B C 1
ATOM 1681 O O . ALA B 1 58 ? 2.827 6.553 20.023 1.00 29.31 65 ALA B O 1
ATOM 1683 N N . LYS B 1 59 ? 0.606 6.802 19.825 1.00 26.43 66 LYS B N 1
ATOM 1684 C CA . LYS B 1 59 ? 0.262 5.683 20.717 1.00 20.11 66 LYS B CA 1
ATOM 1685 C C . LYS B 1 59 ? 0.017 4.473 19.815 1.00 25.84 66 LYS B C 1
ATOM 1686 O O . LYS B 1 59 ? -0.655 4.599 18.785 1.00 24.80 66 LYS B O 1
ATOM 1692 N N . LEU B 1 60 ? 0.577 3.315 20.164 1.00 22.88 67 LEU B N 1
ATOM 1693 C CA . LEU B 1 60 ? 0.341 2.075 19.386 1.00 22.05 67 LEU B CA 1
ATOM 1694 C C . LEU B 1 60 ? -1.026 1.571 19.778 1.00 27.74 67 LEU B C 1
ATOM 1695 O O . LEU B 1 60 ? -1.300 1.298 20.970 1.00 31.24 67 LEU B O 1
ATOM 1700 N N . ILE B 1 61 ? -1.942 1.522 18.828 1.00 21.61 68 ILE B N 1
ATOM 1701 C CA . ILE B 1 61 ? -3.229 0.927 19.163 1.00 25.55 68 ILE B CA 1
ATOM 1702 C C . ILE B 1 61 ? -3.427 -0.505 18.622 1.00 32.06 68 ILE B C 1
ATOM 1703 O O . ILE B 1 61 ? -4.375 -1.190 19.001 1.00 28.30 68 ILE B O 1
ATOM 1708 N N . GLU B 1 62 ? -2.520 -0.940 17.754 1.00 25.71 69 GLU B N 1
ATOM 1709 C CA . GLU B 1 62 ? -2.525 -2.300 17.238 1.00 25.72 69 GLU B CA 1
ATOM 1710 C C . GLU B 1 62 ? -1.126 -2.604 16.826 1.00 25.48 69 GLU B C 1
ATOM 1711 O O . GLU B 1 62 ? -0.416 -1.710 16.359 1.00 27.07 69 GLU B O 1
ATOM 1717 N N . LEU B 1 63 ? -0.729 -3.862 16.942 1.00 26.03 70 LEU B N 1
ATOM 1718 C CA . LEU B 1 63 ? 0.472 -4.369 16.262 1.00 23.11 70 LEU B CA 1
ATOM 1719 C C . LEU B 1 63 ? 0.014 -5.564 15.478 1.00 25.15 70 LEU B C 1
ATOM 1720 O O . LEU B 1 63 ? -0.744 -6.368 16.002 1.00 24.20 70 LEU B O 1
ATOM 1725 N N . PHE B 1 64 ? 0.442 -5.697 14.224 1.00 27.84 71 PHE B N 1
ATOM 1726 C CA . PHE B 1 64 ? -0.015 -6.842 13.463 1.00 23.71 71 PHE B CA 1
ATOM 1727 C C . PHE B 1 64 ? 0.926 -7.251 12.340 1.00 30.58 71 PHE B C 1
ATOM 1728 O O . PHE B 1 64 ? 1.711 -6.437 11.840 1.00 30.79 71 PHE B O 1
ATOM 1736 N N . GLN B 1 65 ? 0.833 -8.523 11.964 1.00 28.22 72 GLN B N 1
ATOM 1737 C CA . GLN B 1 65 ? 1.491 -9.074 10.777 1.00 29.93 72 GLN B CA 1
ATOM 1738 C C . GLN B 1 65 ? 0.483 -8.896 9.673 1.00 33.61 72 GLN B C 1
ATOM 1739 O O . GLN B 1 65 ? -0.639 -9.431 9.770 1.00 41.38 72 GLN B O 1
ATOM 1745 N N . ASN B 1 66 ? 0.851 -8.115 8.653 1.00 27.81 73 ASN B N 1
ATOM 1746 C CA . ASN B 1 66 ? -0.063 -7.844 7.554 1.00 31.65 73 ASN B CA 1
ATOM 1747 C C . ASN B 1 66 ? 0.177 -8.867 6.440 1.00 35.92 73 ASN B C 1
ATOM 1748 O O . ASN B 1 66 ? 1.128 -8.738 5.670 1.00 33.85 73 ASN B O 1
ATOM 1753 N N . GLY B 1 67 ? -0.728 -9.840 6.324 1.00 37.36 74 GLY B N 1
ATOM 1754 C CA . GLY B 1 67 ? -0.567 -10.943 5.384 1.00 51.05 74 GLY B CA 1
ATOM 1755 C C . GLY B 1 67 ? -0.876 -10.495 3.957 1.00 45.63 74 GLY B C 1
ATOM 1756 O O . GLY B 1 67 ? -0.501 -11.168 2.978 1.00 39.16 74 GLY B O 1
ATOM 1757 N N . ALA B 1 68 ? -1.546 -9.351 3.877 1.00 36.79 75 ALA B N 1
ATOM 1758 C CA . ALA B 1 68 ? -1.926 -8.671 2.632 1.00 45.69 75 ALA B CA 1
ATOM 1759 C C . ALA B 1 68 ? -0.783 -7.859 2.015 1.00 29.87 75 ALA B C 1
ATOM 1760 O O . ALA B 1 68 ? -0.930 -7.267 0.933 1.00 36.53 75 ALA B O 1
ATOM 1762 N N . GLU B 1 69 ? 0.338 -7.800 2.718 1.00 31.40 76 GLU B N 1
ATOM 1763 C CA . GLU B 1 69 ? 1.569 -7.319 2.142 1.00 27.21 76 GLU B CA 1
ATOM 1764 C C . GLU B 1 69 ? 2.388 -8.560 1.784 1.00 36.30 76 GLU B C 1
ATOM 1765 O O . GLU B 1 69 ? 2.318 -9.562 2.467 1.00 28.31 76 GLU B O 1
ATOM 1771 N N . VAL B 1 70 ? 3.036 -8.542 0.627 1.00 29.54 77 VAL B N 1
ATOM 1772 C CA . VAL B 1 70 ? 3.972 -9.601 0.235 1.00 21.63 77 VAL B CA 1
ATOM 1773 C C . VAL B 1 70 ? 5.347 -9.040 -0.082 1.00 21.91 77 VAL B C 1
ATOM 1774 O O . VAL B 1 70 ? 5.462 -8.189 -0.960 1.00 26.51 77 VAL B O 1
ATOM 1778 N N . PRO B 1 71 ? 6.390 -9.463 0.633 1.00 25.69 78 PRO B N 1
ATOM 1779 C CA . PRO B 1 71 ? 6.443 -10.407 1.739 1.00 27.95 78 PRO B CA 1
ATOM 1780 C C . PRO B 1 71 ? 5.740 -9.745 2.899 1.00 29.83 78 PRO B C 1
ATOM 1781 O O . PRO B 1 71 ? 5.643 -8.511 2.920 1.00 27.15 78 PRO B O 1
ATOM 1785 N N . PRO B 1 72 ? 5.223 -10.545 3.821 1.00 31.41 79 PRO B N 1
ATOM 1786 C CA . PRO B 1 72 ? 4.487 -9.988 4.950 1.00 28.94 79 PRO B CA 1
ATOM 1787 C C . PRO B 1 72 ? 5.332 -8.987 5.716 1.00 28.57 79 PRO B C 1
ATOM 1788 O O . PRO B 1 72 ? 6.576 -9.042 5.771 1.00 29.78 79 PRO B O 1
ATOM 1792 N N . LYS B 1 73 ? 4.633 -8.025 6.279 1.00 29.10 80 LYS B N 1
ATOM 1793 C CA . LYS B 1 73 ? 5.277 -6.936 6.972 1.00 39.04 80 LYS B CA 1
ATOM 1794 C C . LYS B 1 73 ? 4.736 -6.888 8.380 1.00 29.24 80 LYS B C 1
ATOM 1795 O O . LYS B 1 73 ? 3.592 -7.257 8.616 1.00 29.98 80 LYS B O 1
ATOM 1801 N N . LYS B 1 74 ? 5.563 -6.427 9.309 1.00 31.04 81 LYS B N 1
ATOM 1802 C CA . LYS B 1 74 ? 5.105 -6.133 10.651 1.00 27.01 81 LYS B CA 1
ATOM 1803 C C . LYS B 1 74 ? 4.629 -4.684 10.685 1.00 27.22 81 LYS B C 1
ATOM 1804 O O . LYS B 1 74 ? 5.348 -3.761 10.296 1.00 29.04 81 LYS B O 1
ATOM 1810 N N . CYS B 1 75 ? 3.393 -4.508 11.113 1.00 32.60 82 CYS B N 1
ATOM 1811 C CA . CYS B 1 75 ? 2.752 -3.210 11.078 1.00 28.20 82 CYS B CA 1
ATOM 1812 C C . CYS B 1 75 ? 2.221 -2.831 12.437 1.00 29.03 82 CYS B C 1
ATOM 1813 O O . CYS B 1 75 ? 2.070 -3.678 13.323 1.00 26.56 82 CYS B O 1
ATOM 1816 N N . ALA B 1 76 ? 1.943 -1.542 12.577 1.00 28.75 83 ALA B N 1
ATOM 1817 C CA . ALA B 1 76 ? 1.258 -0.950 13.728 1.00 28.86 83 ALA B CA 1
ATOM 1818 C C . ALA B 1 76 ? 0.142 -0.064 13.212 1.00 33.54 83 ALA B C 1
ATOM 1819 O O . ALA B 1 76 ? 0.209 0.465 12.098 1.00 29.52 83 ALA B O 1
ATOM 1821 N N . ARG B 1 77 ? -0.901 0.097 14.009 1.00 26.38 84 ARG B N 1
ATOM 1822 C CA . ARG B 1 77 ? -1.867 1.125 13.722 1.00 22.21 84 ARG B CA 1
ATOM 1823 C C . ARG B 1 77 ? -1.699 2.032 14.923 1.00 28.51 84 ARG B C 1
ATOM 1824 O O . ARG B 1 77 ? -1.489 1.534 16.035 1.00 26.74 84 ARG B O 1
ATOM 1832 N N . VAL B 1 78 ? -1.728 3.340 14.689 1.00 22.66 85 VAL B N 1
ATOM 1833 C CA . VAL B 1 78 ? -1.387 4.283 15.711 1.00 20.29 85 VAL B CA 1
ATOM 1834 C C . VAL B 1 78 ? -2.507 5.301 15.900 1.00 24.45 85 VAL B C 1
ATOM 1835 O O . VAL B 1 78 ? -3.379 5.468 15.050 1.00 28.53 85 VAL B O 1
ATOM 1839 N N . GLN B 1 79 ? -2.508 5.929 17.071 1.00 24.32 86 GLN B N 1
ATOM 1840 C CA . GLN B 1 79 ? -3.233 7.167 17.299 1.00 27.21 86 GLN B CA 1
ATOM 1841 C C . GLN B 1 79 ? -2.167 8.232 17.252 1.00 26.62 86 GLN B C 1
ATOM 1842 O O . GLN B 1 79 ? -1.245 8.212 18.071 1.00 22.98 86 GLN B O 1
ATOM 1848 N N . TRP B 1 80 ? -2.248 9.133 16.278 1.00 25.35 87 TRP B N 1
ATOM 1849 C CA . TRP B 1 80 ? -1.222 10.166 16.135 1.00 20.87 87 TRP B CA 1
ATOM 1850 C C . TRP B 1 80 ? -1.328 11.263 17.164 1.00 21.48 87 TRP B C 1
ATOM 1851 O O . TRP B 1 80 ? -2.415 11.622 17.594 1.00 22.36 87 TRP B O 1
ATOM 1862 N N . PHE B 1 81 ? -0.190 11.809 17.541 1.00 20.30 88 PHE B N 1
ATOM 1863 C CA . PHE B 1 81 ? -0.206 13.050 18.253 1.00 21.84 88 PHE B CA 1
ATOM 1864 C C . PHE B 1 81 ? 0.410 13.996 17.255 1.00 24.02 88 PHE B C 1
ATOM 1865 O O . PHE B 1 81 ? 0.919 13.564 16.224 1.00 25.91 88 PHE B O 1
ATOM 1873 N N . VAL B 1 82 ? 0.407 15.273 17.592 1.00 26.78 89 VAL B N 1
ATOM 1874 C CA . VAL B 1 82 ? 1.084 16.278 16.788 1.00 30.15 89 VAL B CA 1
ATOM 1875 C C . VAL B 1 82 ? 1.807 17.194 17.719 1.00 34.08 89 VAL B C 1
ATOM 1876 O O . VAL B 1 82 ? 1.290 17.558 18.798 1.00 28.63 89 VAL B O 1
ATOM 1880 N N . ARG B 1 83 ? 3.014 17.555 17.316 1.00 30.85 90 ARG B N 1
ATOM 1881 C CA . ARG B 1 83 ? 3.769 18.590 18.000 1.00 30.92 90 ARG B CA 1
ATOM 1882 C C . ARG B 1 83 ? 3.249 20.015 17.694 1.00 35.56 90 ARG B C 1
ATOM 1883 O O . ARG B 1 83 ? 2.524 20.259 16.707 1.00 31.87 90 ARG B O 1
ATOM 1891 N N . PHE B 1 84 ? 3.592 20.951 18.567 1.00 34.12 91 PHE B N 1
ATOM 1892 C CA . PHE B 1 84 ? 3.092 22.322 18.395 1.00 39.28 91 PHE B CA 1
ATOM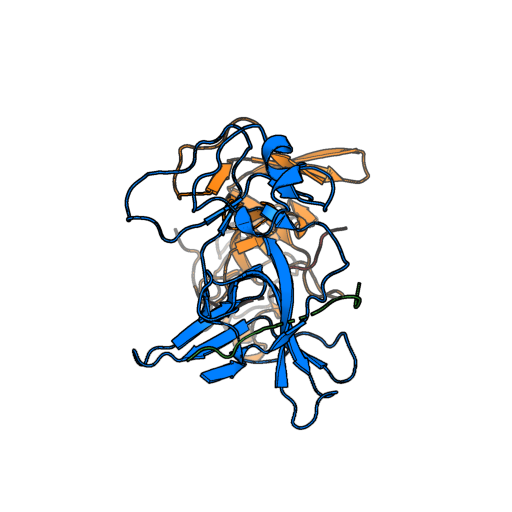 1893 C C . PHE B 1 84 ? 3.399 22.883 16.995 1.00 36.49 91 PHE B C 1
ATOM 1894 O O . PHE B 1 84 ? 2.514 23.450 16.363 1.00 37.07 91 PHE B O 1
ATOM 1902 N N . LEU B 1 85 ? 4.608 22.655 16.475 1.00 43.94 92 LEU B N 1
ATOM 1903 C CA . LEU B 1 85 ? 4.959 23.160 15.122 1.00 53.02 92 LEU B CA 1
ATOM 1904 C C . LEU B 1 85 ? 4.295 22.409 13.957 1.00 39.78 92 LEU B C 1
ATOM 1905 O O . LEU B 1 85 ? 4.313 22.871 12.820 1.00 46.55 92 LEU B O 1
ATOM 1910 N N . GLU B 1 86 ? 3.703 21.253 14.238 1.00 40.18 93 GLU B N 1
ATOM 1911 C CA . GLU B 1 86 ? 2.917 20.543 13.237 1.00 43.92 93 GLU B CA 1
ATOM 1912 C C . GLU B 1 86 ? 1.587 21.275 13.023 1.00 45.78 93 GLU B C 1
ATOM 1913 O O . GLU B 1 86 ? 0.912 21.090 12.006 1.00 46.81 93 GLU B O 1
ATOM 1919 N N . ILE B 1 87 ? 1.218 22.129 13.975 1.00 38.53 94 ILE B N 1
ATOM 1920 C CA . ILE B 1 87 ? -0.041 22.849 13.877 1.00 36.48 94 ILE B CA 1
ATOM 1921 C C . ILE B 1 87 ? 0.114 24.139 13.044 1.00 38.19 94 ILE B C 1
ATOM 1922 O O . ILE B 1 87 ? 1.068 24.900 13.247 1.00 35.74 94 ILE B O 1
ATOM 1927 N N . PRO B 1 88 ? -0.829 24.390 12.116 1.00 38.34 95 PRO B N 1
ATOM 1928 C CA . PRO B 1 88 ? -0.659 25.576 11.258 1.00 49.32 95 PRO B CA 1
ATOM 1929 C C . PRO B 1 88 ? -0.380 26.798 12.102 1.00 40.94 95 PRO B C 1
ATOM 1930 O O . PRO B 1 88 ? -1.090 27.061 13.094 1.00 39.63 95 PRO B O 1
ATOM 1934 N N . VAL B 1 89 ? 0.660 27.531 11.719 1.00 45.16 96 VAL B N 1
ATOM 1935 C CA . VAL B 1 89 ? 1.118 28.697 12.481 1.00 53.10 96 VAL B CA 1
ATOM 1936 C C . VAL B 1 89 ? -0.038 29.640 12.805 1.00 44.82 96 VAL B C 1
ATOM 1937 O O . VAL B 1 89 ? -0.062 30.248 13.879 1.00 43.24 96 VAL B O 1
ATOM 1941 N N . SER B 1 90 ? -1.007 29.734 11.896 1.00 47.56 97 SER B N 1
ATOM 1942 C CA . SER B 1 90 ? -2.103 30.698 12.046 1.00 50.75 97 SER B CA 1
ATOM 1943 C C . SER B 1 90 ? -3.095 30.263 13.121 1.00 44.52 97 SER B C 1
ATOM 1944 O O . SER B 1 90 ? -3.857 31.083 13.651 1.00 44.35 97 SER B O 1
ATOM 1947 N N . LYS B 1 91 ? -3.078 28.968 13.440 1.00 45.27 98 LYS B N 1
ATOM 1948 C CA . LYS B 1 91 ? -3.963 28.377 14.457 1.00 42.08 98 LYS B CA 1
ATOM 1949 C C . LYS B 1 91 ? -3.334 28.279 15.844 1.00 32.80 98 LYS B C 1
ATOM 1950 O O . LYS B 1 91 ? -4.020 28.043 16.846 1.00 35.86 98 LYS B O 1
ATOM 1956 N N . ARG B 1 92 ? -2.029 28.495 15.918 1.00 31.30 99 ARG B N 1
ATOM 1957 C CA . ARG B 1 92 ? -1.324 28.323 17.175 1.00 32.47 99 ARG B CA 1
ATOM 1958 C C . ARG B 1 92 ? -1.863 29.225 18.293 1.00 35.59 99 ARG B C 1
ATOM 1959 O O . ARG B 1 92 ? -2.032 28.782 19.426 1.00 38.28 99 ARG B O 1
ATOM 1967 N N . HIS B 1 93 ? -2.165 30.482 17.970 1.00 35.34 100 HIS B N 1
ATOM 1968 C CA . HIS B 1 93 ? -2.678 31.421 18.963 1.00 33.53 100 HIS B CA 1
ATOM 1969 C C . HIS B 1 93 ? -3.923 30.889 19.676 1.00 32.42 100 HIS B C 1
ATOM 1970 O O . HIS B 1 93 ? -4.210 31.300 20.804 1.00 37.29 100 HIS B O 1
ATOM 1977 N N . LEU B 1 94 ? -4.661 29.980 19.025 1.00 40.06 101 LEU B N 1
ATOM 1978 C CA . LEU B 1 94 ? -5.944 29.478 19.547 1.00 39.05 101 LEU B CA 1
ATOM 1979 C C . LEU B 1 94 ? -5.801 28.746 20.850 1.00 37.34 101 LEU B C 1
ATOM 1980 O O . LEU B 1 94 ? -6.793 28.489 21.527 1.00 35.52 101 LEU B O 1
ATOM 1985 N N . LEU B 1 95 ? -4.573 28.364 21.177 1.00 38.00 102 LEU B N 1
ATOM 1986 C CA . LEU B 1 95 ? -4.324 27.599 22.393 1.00 39.18 102 LEU B CA 1
ATOM 1987 C C . LEU B 1 95 ? -4.318 28.566 23.563 1.00 36.61 102 LEU B C 1
ATOM 1988 O O . LEU B 1 95 ? -4.722 28.225 24.671 1.00 40.12 102 LEU B O 1
ATOM 1993 N N . GLY B 1 96 ? -3.854 29.785 23.308 1.00 39.94 103 GLY B N 1
ATOM 1994 C CA . GLY B 1 96 ? -3.915 30.828 24.314 1.00 36.00 103 GLY B CA 1
ATOM 1995 C C . GLY B 1 96 ? -2.633 30.946 25.116 1.00 46.69 103 GLY B C 1
ATOM 1996 O O . GLY B 1 96 ? -2.548 31.782 26.018 1.00 46.48 103 GLY B O 1
ATOM 1997 N N . ARG B 1 97 ? -1.641 30.108 24.802 1.00 38.87 104 ARG B N 1
ATOM 1998 C CA . ARG B 1 97 ? -0.387 30.085 25.560 1.00 37.82 104 ARG B CA 1
ATOM 1999 C C . ARG B 1 97 ? 0.731 29.430 24.767 1.00 37.16 104 ARG B C 1
ATOM 2000 O O . ARG B 1 97 ? 0.507 28.915 23.667 1.00 38.05 104 ARG B O 1
ATOM 2008 N N . SER B 1 98 ? 1.935 29.432 25.331 1.00 35.44 105 SER B N 1
ATOM 2009 C CA . SER B 1 98 ? 3.094 28.893 24.623 1.00 42.61 105 SER B CA 1
ATOM 2010 C C . SER B 1 98 ? 3.502 27.587 25.290 1.00 46.15 105 SER B C 1
ATOM 2011 O O . SER B 1 98 ? 4.017 27.595 26.413 1.00 50.77 105 SER B O 1
ATOM 2014 N N . PRO B 1 99 ? 3.235 26.461 24.615 1.00 39.59 106 PRO B N 1
ATOM 2015 C CA . PRO B 1 99 ? 3.575 25.152 25.168 1.00 43.72 106 PRO B CA 1
ATOM 2016 C C . PRO B 1 99 ? 5.086 24.920 25.182 1.00 40.46 106 PRO B C 1
ATOM 2017 O O . PRO B 1 99 ? 5.766 25.320 24.240 1.00 44.29 106 PRO B O 1
ATOM 2021 N N . PRO B 1 100 ? 5.598 24.291 26.255 1.00 51.34 107 PRO B N 1
ATOM 2022 C CA . PRO B 1 100 ? 6.975 23.783 26.349 1.00 42.77 107 PRO B CA 1
ATOM 2023 C C . PRO B 1 100 ? 7.216 22.670 25.334 1.00 42.73 107 PRO B C 1
ATOM 2024 O O . PRO B 1 100 ? 6.251 22.169 24.743 1.00 45.50 107 PRO B O 1
ATOM 2028 N N . ALA B 1 101 ? 8.484 22.324 25.102 1.00 49.32 108 ALA B N 1
ATOM 2029 C CA . ALA B 1 101 ? 8.854 21.344 24.078 1.00 53.59 108 ALA B CA 1
ATOM 2030 C C . ALA B 1 101 ? 8.255 19.981 24.400 1.00 36.52 108 ALA B C 1
ATOM 2031 O O . ALA B 1 101 ? 7.989 19.193 23.504 1.00 46.41 108 ALA B O 1
ATOM 2033 N N . GLN B 1 102 ? 8.034 19.735 25.686 1.00 47.97 109 GLN B N 1
ATOM 2034 C CA . GLN B 1 102 ? 7.558 18.447 26.160 1.00 34.89 109 GLN B CA 1
ATOM 2035 C C . GLN B 1 102 ? 6.063 18.190 25.924 1.00 35.37 109 GLN B C 1
ATOM 2036 O O . GLN B 1 102 ? 5.593 17.056 26.067 1.00 34.99 109 GLN B O 1
ATOM 2042 N N . GLU B 1 103 ? 5.308 19.224 25.581 1.00 32.20 110 GLU B N 1
ATOM 2043 C CA . GLU B 1 103 ? 3.863 19.066 25.448 1.00 35.71 110 GLU B CA 1
ATOM 2044 C C . GLU B 1 103 ? 3.479 18.795 24.006 1.00 40.48 110 GLU B C 1
ATOM 2045 O O . GLU B 1 103 ? 3.928 19.495 23.092 1.00 36.10 110 GLU B O 1
ATOM 2051 N N . ILE B 1 104 ? 2.651 17.769 23.806 1.00 26.03 111 ILE B N 1
ATOM 2052 C CA . ILE B 1 104 ? 2.180 17.445 22.480 1.00 25.24 111 ILE B CA 1
ATOM 2053 C C . ILE B 1 104 ? 0.663 17.392 22.517 1.00 22.05 111 ILE B C 1
ATOM 2054 O O . ILE B 1 104 ? 0.046 17.569 23.558 1.00 31.05 111 ILE B O 1
ATOM 2059 N N . PHE B 1 105 ? 0.053 17.132 21.380 1.00 25.16 112 PHE B N 1
ATOM 2060 C CA . PHE B 1 105 ? -1.389 17.220 21.284 1.00 24.12 112 PHE B CA 1
ATOM 2061 C C . PHE B 1 105 ? -1.946 15.959 20.669 1.00 26.60 112 PHE B C 1
ATOM 2062 O O . PHE B 1 105 ? -1.371 15.424 19.737 1.00 27.57 112 PHE B O 1
ATOM 2070 N N . TRP B 1 106 ? -3.069 15.500 21.204 1.00 29.74 113 TRP B N 1
ATOM 2071 C CA . TRP B 1 106 ? -3.740 14.321 20.695 1.00 30.26 113 TRP B CA 1
ATOM 2072 C C . TRP B 1 106 ? -4.379 14.763 19.402 1.00 32.55 113 TRP B C 1
ATOM 2073 O O . TRP B 1 106 ? -5.135 15.747 19.373 1.00 33.57 113 TRP B O 1
ATOM 2084 N N . TYR B 1 107 ? -4.076 14.053 18.322 1.00 29.62 114 TYR B N 1
ATOM 2085 C CA . TYR B 1 107 ? -4.514 14.519 17.017 1.00 25.85 114 TYR B CA 1
ATOM 2086 C C . TYR B 1 107 ? -5.844 13.888 16.704 1.00 28.96 114 TYR B C 1
ATOM 2087 O O . TYR B 1 107 ? -5.917 12.724 16.309 1.00 37.82 114 TYR B O 1
ATOM 2096 N N . ASP B 1 108 ? -6.908 14.672 16.780 1.00 27.87 115 ASP B N 1
ATOM 2097 C CA . ASP B 1 108 ? -8.223 14.079 16.671 1.00 35.88 115 ASP B CA 1
ATOM 2098 C C . ASP B 1 108 ? -8.772 14.350 15.280 1.00 43.29 115 ASP B C 1
ATOM 2099 O O . ASP B 1 108 ? -9.547 15.281 15.083 1.00 52.04 115 ASP B O 1
ATOM 2104 N N . CYS B 1 109 ? -8.471 13.448 14.356 1.00 41.78 116 CYS B N 1
ATOM 2105 C CA . CYS B 1 109 ? -8.954 13.526 12.993 1.00 42.00 116 CYS B CA 1
ATOM 2106 C C . CYS B 1 109 ? -8.700 12.179 12.332 1.00 46.84 116 CYS B C 1
ATOM 2107 O O . CYS B 1 109 ? -7.740 11.514 12.686 1.00 47.64 116 CYS B O 1
ATOM 2110 N N . SER B 1 110 ? -9.507 11.813 11.339 1.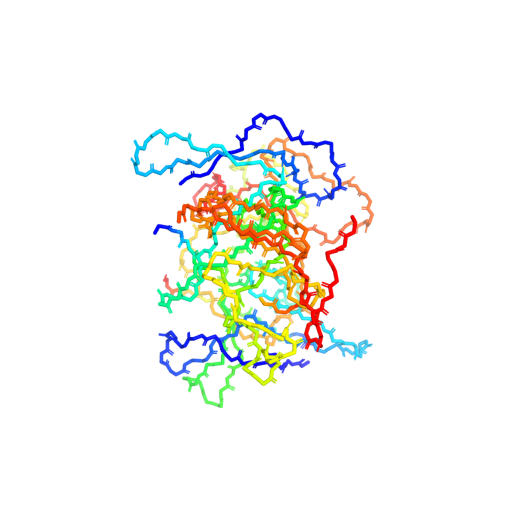00 46.51 117 SER B N 1
ATOM 2111 C CA . SER B 1 110 ? -9.375 10.533 10.627 1.00 46.50 117 SER B CA 1
ATOM 2112 C C . SER B 1 110 ? -8.633 10.703 9.304 1.00 44.02 117 SER B C 1
ATOM 2113 O O . SER B 1 110 ? -8.541 9.767 8.513 1.00 48.01 117 SER B O 1
ATOM 2116 N N . ASP B 1 111 ? -8.166 11.912 9.027 1.00 41.62 118 ASP B N 1
ATOM 2117 C CA . ASP B 1 111 ? -7.692 12.208 7.678 1.00 46.04 118 ASP B CA 1
ATOM 2118 C C . ASP B 1 111 ? -6.298 11.650 7.387 1.00 51.37 118 ASP B C 1
ATOM 2119 O O . ASP B 1 111 ? -6.048 11.161 6.276 1.00 46.77 118 ASP B O 1
ATOM 2124 N N . TRP B 1 112 ? -5.388 11.694 8.361 1.00 37.93 119 TRP B N 1
ATOM 2125 C CA . TRP B 1 112 ? -4.124 10.980 8.174 1.00 45.23 119 TRP B CA 1
ATOM 2126 C C . TRP B 1 112 ? -4.300 9.499 8.452 1.00 38.27 119 TRP B C 1
ATOM 2127 O O . TRP B 1 112 ? -4.836 9.102 9.492 1.00 34.54 119 TRP B O 1
ATOM 2138 N N . ASP B 1 113 ? -3.839 8.678 7.517 1.00 35.19 120 ASP B N 1
ATOM 2139 C CA . ASP B 1 113 ? -3.837 7.239 7.724 1.00 36.19 120 ASP B CA 1
ATOM 2140 C C . ASP B 1 113 ? -2.954 6.827 8.929 1.00 28.54 120 ASP B C 1
ATOM 2141 O O . ASP B 1 113 ? -1.884 7.379 9.169 1.00 33.46 120 ASP B O 1
ATOM 2146 N N . ASN B 1 114 ? -3.451 5.892 9.709 1.00 31.98 121 ASN B N 1
ATOM 2147 C CA . ASN B 1 114 ? -2.815 5.513 10.977 1.00 31.76 121 ASN B CA 1
ATOM 2148 C C . ASN B 1 114 ? -1.935 4.224 10.954 1.00 35.23 121 ASN B C 1
ATOM 2149 O O . ASN B 1 114 ? -1.490 3.743 12.004 1.00 29.99 121 ASN B O 1
ATOM 2154 N N . LYS B 1 115 ? -1.722 3.651 9.767 1.00 27.13 122 LYS B N 1
ATOM 2155 C CA . LYS B 1 115 ? -0.893 2.441 9.626 1.00 35.66 122 LYS B CA 1
ATOM 2156 C C . LYS B 1 115 ? 0.576 2.749 9.349 1.00 35.51 122 LYS B C 1
ATOM 2157 O O . LYS B 1 115 ? 0.907 3.514 8.437 1.00 30.30 122 LYS B O 1
ATOM 2163 N N . ILE B 1 116 ? 1.454 2.161 10.147 1.00 26.97 123 ILE B N 1
ATOM 2164 C CA . ILE B 1 116 ? 2.880 2.302 9.954 1.00 23.86 123 ILE B CA 1
ATOM 2165 C C . ILE B 1 116 ? 3.544 0.951 9.877 1.00 32.25 123 ILE B C 1
ATOM 2166 O O . ILE B 1 116 ? 3.025 -0.060 10.381 1.00 26.55 123 ILE B O 1
ATOM 2171 N N . ASN B 1 117 ? 4.714 0.936 9.246 1.00 30.72 124 ASN B N 1
ATOM 2172 C CA . ASN B 1 117 ? 5.585 -0.215 9.324 1.00 30.60 124 ASN B CA 1
ATOM 2173 C C . ASN B 1 117 ? 6.449 -0.097 10.580 1.00 30.91 124 ASN B C 1
ATOM 2174 O O . ASN B 1 117 ? 6.997 0.969 10.854 1.00 31.94 124 ASN B O 1
ATOM 2179 N N . VAL B 1 118 ? 6.520 -1.162 11.376 1.00 27.81 125 VAL B N 1
ATOM 2180 C CA . VAL B 1 118 ? 7.226 -1.088 12.679 1.00 30.74 125 VAL B CA 1
ATOM 2181 C C . VAL B 1 118 ? 8.683 -0.682 12.533 1.00 33.23 125 VAL B C 1
ATOM 2182 O O . VAL B 1 118 ? 9.298 -0.192 13.476 1.00 36.62 125 VAL B O 1
ATOM 2186 N N . GLU B 1 119 ? 9.247 -0.920 11.358 1.00 32.90 126 GLU B N 1
ATOM 2187 C CA . GLU B 1 119 ? 10.635 -0.577 11.112 1.00 33.25 126 GLU B CA 1
ATOM 2188 C C . GLU B 1 119 ? 10.859 0.936 11.083 1.00 36.97 126 GLU B C 1
ATOM 2189 O O . GLU B 1 119 ? 11.996 1.392 11.124 1.00 36.93 126 GLU B O 1
ATOM 2195 N N . THR B 1 120 ? 9.774 1.711 11.031 1.00 31.99 127 THR B N 1
ATOM 2196 C CA . THR B 1 120 ? 9.882 3.156 11.179 1.00 32.32 127 THR B CA 1
ATOM 2197 C C . THR B 1 120 ? 9.917 3.612 12.638 1.00 41.16 127 THR B C 1
ATOM 2198 O O . THR B 1 120 ? 10.042 4.804 12.914 1.00 38.97 127 THR B O 1
ATOM 2202 N N . ILE B 1 121 ? 9.811 2.667 13.569 1.00 34.59 128 ILE B N 1
ATOM 2203 C CA . ILE B 1 121 ? 9.853 3.007 14.988 1.00 30.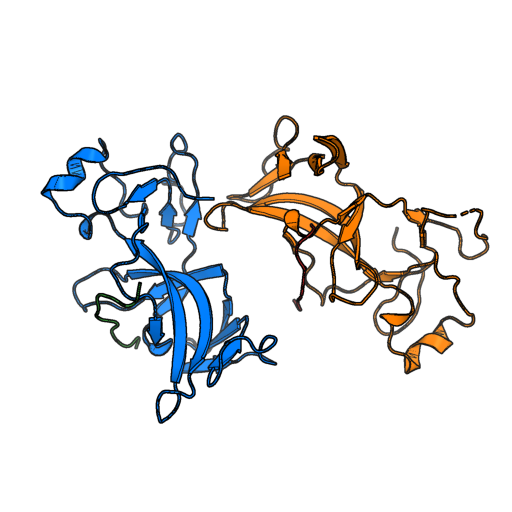59 128 ILE B CA 1
ATOM 2204 C C . ILE B 1 121 ? 11.280 3.247 15.459 1.00 33.07 128 ILE B C 1
ATOM 2205 O O . ILE B 1 121 ? 12.171 2.447 15.224 1.00 38.54 128 ILE B O 1
ATOM 2210 N N . ILE B 1 122 ? 11.505 4.372 16.103 1.00 34.41 129 ILE B N 1
ATOM 2211 C CA . ILE B 1 122 ? 12.804 4.633 16.684 1.00 32.94 129 ILE B CA 1
ATOM 2212 C C . ILE B 1 122 ? 12.896 3.888 18.016 1.00 37.35 129 ILE B C 1
ATOM 2213 O O . ILE B 1 122 ? 13.892 3.237 18.317 1.00 42.39 129 ILE B O 1
ATOM 2218 N N . GLY B 1 123 ? 11.829 3.969 18.798 1.00 41.16 130 GLY B N 1
ATOM 2219 C CA . GLY B 1 123 ? 11.779 3.333 20.101 1.00 39.03 130 GLY B CA 1
ATOM 2220 C C . GLY B 1 123 ? 10.621 3.890 20.903 1.00 38.39 130 GLY B C 1
ATOM 2221 O O . GLY B 1 123 ? 9.881 4.728 20.402 1.00 39.26 130 GLY B O 1
ATOM 2222 N N . PRO B 1 124 ? 10.458 3.430 22.157 1.00 40.92 131 PRO B N 1
ATOM 2223 C CA . PRO B 1 124 ? 9.366 3.906 23.019 1.00 39.36 131 PRO B CA 1
ATOM 2224 C C . PRO B 1 124 ? 9.598 5.317 23.587 1.00 32.65 131 PRO B C 1
ATOM 2225 O O . PRO B 1 124 ? 10.729 5.790 23.726 1.00 34.44 131 PRO B O 1
ATOM 2229 N N . VAL B 1 125 ? 8.514 5.995 23.921 1.00 32.72 132 VAL B N 1
ATOM 2230 C CA . VAL B 1 125 ? 8.635 7.264 24.628 1.00 27.80 132 VAL B CA 1
ATOM 2231 C C . VAL B 1 125 ? 7.533 7.284 25.655 1.00 32.14 132 VAL B C 1
ATOM 2232 O O . VAL B 1 125 ? 6.463 6.737 25.429 1.00 32.86 132 VAL B O 1
ATOM 2236 N N . GLN B 1 126 ? 7.799 7.900 26.796 1.00 41.16 133 GLN B N 1
ATOM 2237 C CA . GLN B 1 126 ? 6.789 8.040 27.832 1.00 41.68 133 GLN B CA 1
ATOM 2238 C C . GLN B 1 126 ? 5.951 9.273 27.524 1.00 32.05 133 GLN B C 1
ATOM 2239 O O . GLN B 1 126 ? 6.487 10.363 27.388 1.00 33.94 133 GLN B O 1
ATOM 2245 N N . VAL B 1 127 ? 4.644 9.080 27.392 1.00 30.73 134 VAL B N 1
ATOM 2246 C CA . VAL B 1 127 ? 3.708 10.170 27.210 1.00 30.58 134 VAL B CA 1
ATOM 2247 C C . VAL B 1 127 ? 2.718 10.126 28.366 1.00 35.64 134 VAL B C 1
ATOM 2248 O O . VAL B 1 127 ? 2.114 9.090 28.634 1.00 32.56 134 VAL B O 1
ATOM 2252 N N . VAL B 1 128 ? 2.549 11.249 29.051 1.00 32.27 135 VAL B N 1
ATOM 2253 C CA . VAL B 1 128 ? 1.729 11.290 30.270 1.00 33.89 135 VAL B CA 1
ATOM 2254 C C . VAL B 1 128 ? 0.613 12.303 30.092 1.00 31.03 135 VAL B C 1
ATOM 2255 O O . VAL B 1 128 ? 0.856 13.424 29.619 1.00 36.76 135 VAL B O 1
ATOM 2259 N N . ALA B 1 129 ? -0.611 11.914 30.444 1.00 26.51 136 ALA B N 1
ATOM 2260 C CA . ALA B 1 129 ? -1.787 12.800 30.363 1.00 23.97 136 ALA B CA 1
ATOM 2261 C C . ALA B 1 129 ? -1.874 13.674 31.593 1.00 42.75 136 ALA B C 1
ATOM 2262 O O . ALA B 1 129 ? -1.829 13.158 32.714 1.00 39.38 136 ALA B O 1
ATOM 2264 N N . LEU B 1 130 ? -2.041 14.977 31.390 1.00 37.45 137 LEU B N 1
ATOM 2265 C CA . LEU B 1 130 ? -2.123 15.918 32.497 1.00 38.73 137 LEU B CA 1
ATOM 2266 C C . LEU B 1 130 ? -3.441 16.636 32.412 1.00 42.37 137 LEU B C 1
ATOM 2267 O O . LEU B 1 130 ? -3.935 16.889 31.318 1.00 44.37 137 LEU B O 1
ATOM 2272 N N . ALA B 1 131 ? -4.010 16.985 33.561 1.00 50.73 138 ALA B N 1
ATOM 2273 C CA . ALA B 1 131 ? -5.206 17.818 33.583 1.00 48.18 138 ALA B CA 1
ATOM 2274 C C . ALA B 1 131 ? -4.844 19.204 33.047 1.00 49.86 138 ALA B C 1
ATOM 2275 O O . ALA B 1 131 ? -3.716 19.674 33.246 1.00 45.86 138 ALA B O 1
ATOM 2277 N N . PRO B 1 132 ? -5.784 19.847 32.343 1.00 44.57 139 PRO B N 1
ATOM 2278 C CA . PRO B 1 132 ? -5.432 21.137 31.737 1.00 59.25 139 PRO B CA 1
ATOM 2279 C C . PRO B 1 132 ? -4.836 22.052 32.804 1.00 59.78 139 PRO B C 1
ATOM 2280 O O . PRO B 1 132 ? -3.805 22.678 32.557 1.00 67.89 139 PRO B O 1
ATOM 2284 N N . GLU B 1 133 ? -5.460 22.075 33.983 1.00 61.80 140 GLU B N 1
ATOM 2285 C CA . GLU B 1 133 ? -5.017 22.908 35.099 1.00 72.15 140 GLU B CA 1
ATOM 2286 C C . GLU B 1 133 ? -3.669 22.463 35.672 1.00 72.57 140 GLU B C 1
ATOM 2287 O O . GLU B 1 133 ? -3.031 23.217 36.414 1.00 75.22 140 GLU B O 1
ATOM 2293 N N . GLU B 1 134 ? -3.246 21.243 35.333 1.00 66.82 141 GLU B N 1
ATOM 2294 C CA . GLU B 1 134 ? -2.009 20.673 35.866 1.00 55.53 141 GLU B CA 1
ATOM 2295 C C . GLU B 1 134 ? -0.761 21.334 35.268 1.00 78.23 141 GLU B C 1
ATOM 2296 O O . GLU B 1 134 ? -0.861 22.242 34.426 1.00 79.15 141 GLU B O 1
ATOM 2302 N N . VAL B 1 135 ? 0.411 20.875 35.705 1.00 68.46 142 VAL B N 1
ATOM 2303 C CA . VAL B 1 135 ? 1.676 21.485 35.307 1.00 68.38 142 VAL B CA 1
ATOM 2304 C C . VAL B 1 135 ? 2.764 20.431 35.167 1.00 61.03 142 VAL B C 1
ATOM 2305 O O . VAL B 1 135 ? 2.676 19.360 35.756 1.00 66.53 142 VAL B O 1
ATOM 2309 N N . ILE B 1 136 ? 3.794 20.743 34.389 1.00 66.79 143 ILE B N 1
ATOM 2310 C CA . ILE B 1 136 ? 4.780 19.740 33.984 1.00 73.26 143 ILE B CA 1
ATOM 2311 C C . ILE B 1 136 ? 5.806 19.444 35.081 1.00 61.79 143 ILE B C 1
ATOM 2312 O O . ILE B 1 136 ? 6.502 20.345 35.545 1.00 67.96 143 ILE B O 1
ATOM 2317 N N . PRO B 1 137 ? 5.881 18.177 35.510 1.00 71.20 144 PRO B N 1
ATOM 2318 C CA . PRO B 1 137 ? 6.858 17.711 36.506 1.00 62.71 144 PRO B CA 1
ATOM 2319 C C . PRO B 1 137 ? 8.276 18.156 36.169 1.00 53.55 144 PRO B C 1
ATOM 2320 O O . PRO B 1 137 ? 8.603 18.248 34.986 1.00 59.83 144 PRO B O 1
ATOM 2324 N N . GLU B 1 143 ? 13.446 16.547 30.034 1.00 74.70 150 GLU B N 1
ATOM 2325 C CA . GLU B 1 143 ? 13.597 15.122 30.336 1.00 66.58 150 GLU B CA 1
ATOM 2326 C C . GLU B 1 143 ? 13.104 14.240 29.187 1.00 70.66 150 GLU B C 1
ATOM 2327 O O . GLU B 1 143 ? 12.680 14.749 28.148 1.00 79.74 150 GLU B O 1
ATOM 2333 N N . GLU B 1 144 ? 13.159 12.922 29.374 1.00 62.59 151 GLU B N 1
ATOM 2334 C CA . GLU B 1 144 ? 12.655 11.999 28.366 1.00 60.92 151 GLU B CA 1
ATOM 2335 C C . GLU B 1 144 ? 11.178 12.278 28.025 1.00 62.73 151 GLU B C 1
ATOM 2336 O O . GLU B 1 144 ? 10.765 12.178 26.867 1.00 66.76 151 GLU B O 1
ATOM 2342 N N . THR B 1 145 ? 10.407 12.657 29.043 1.00 53.76 152 THR B N 1
ATOM 2343 C CA . THR B 1 145 ? 8.943 12.552 29.038 1.00 48.77 152 THR B CA 1
ATOM 2344 C C . THR B 1 145 ? 8.147 13.652 28.313 1.00 44.54 152 THR B C 1
ATOM 2345 O O . THR B 1 145 ? 8.429 14.846 28.445 1.00 44.63 152 THR B O 1
ATOM 2349 N N . LEU B 1 146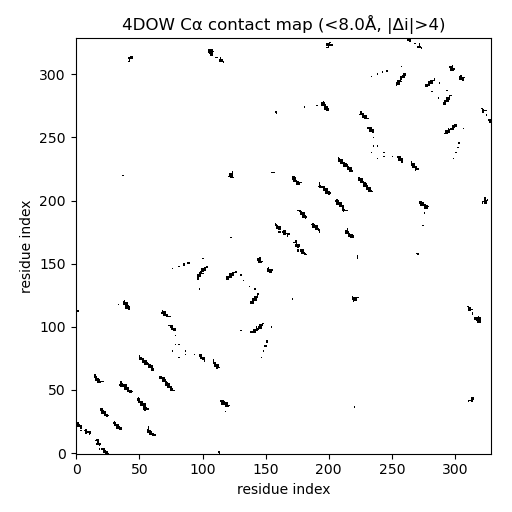 ? 7.125 13.214 27.582 1.00 33.39 153 LEU B N 1
ATOM 2350 C CA . LEU B 1 146 ? 6.240 14.090 26.839 1.00 32.78 153 LEU B CA 1
ATOM 2351 C C . LEU B 1 146 ? 4.931 14.102 27.571 1.00 35.19 153 LEU B C 1
ATOM 2352 O O . LEU B 1 146 ? 4.598 13.125 28.259 1.00 30.43 153 LEU B O 1
ATOM 2357 N N . PHE B 1 147 ? 4.215 15.220 27.478 1.00 30.54 154 PHE B N 1
ATOM 2358 C CA . PHE B 1 147 ? 2.954 15.403 28.208 1.00 32.36 154 PHE B CA 1
ATOM 2359 C C . PHE B 1 147 ? 1.853 15.833 27.271 1.00 28.47 154 PHE B C 1
ATOM 2360 O O . PHE B 1 147 ? 2.095 16.521 26.272 1.00 34.05 154 PHE B O 1
ATOM 2368 N N . VAL B 1 148 ? 0.628 15.437 27.583 1.00 33.44 155 VAL B N 1
ATOM 2369 C CA . VAL B 1 148 ? -0.509 15.827 26.757 1.00 27.25 155 VAL B CA 1
ATOM 2370 C C . VAL B 1 148 ? -1.646 16.253 27.637 1.00 41.66 155 VAL B C 1
ATOM 2371 O O . VAL B 1 148 ? -1.948 15.632 28.661 1.00 35.09 155 VAL B O 1
ATOM 2375 N N . LYS B 1 149 ? -2.284 17.323 27.206 1.00 33.16 156 LYS B N 1
ATOM 2376 C CA . LYS B 1 149 ? -3.368 17.970 27.927 1.00 34.82 156 LYS B CA 1
ATOM 2377 C C . LYS B 1 149 ? -4.594 17.977 27.034 1.00 35.83 156 LYS B C 1
ATOM 2378 O O . LYS B 1 149 ? -5.713 17.749 27.488 1.00 33.25 156 LYS B O 1
ATOM 2384 N N . LEU B 1 150 ? -4.372 18.372 25.782 1.00 32.77 157 LEU B N 1
ATOM 2385 C CA . LEU B 1 150 ? -5.442 18.653 24.840 1.00 32.40 157 LEU B CA 1
ATOM 2386 C C . LEU B 1 150 ? -5.305 17.904 23.527 1.00 33.10 157 LEU B C 1
ATOM 2387 O O . LEU B 1 150 ? -4.246 17.356 23.214 1.00 30.75 157 LEU B O 1
ATOM 2392 N N . SER B 1 151 ? -6.381 17.922 22.756 1.00 23.35 158 SER B N 1
ATOM 2393 C CA . SER B 1 151 ? -6.370 17.393 21.408 1.00 26.20 158 SER B CA 1
ATOM 2394 C C . SER B 1 151 ? -6.453 18.576 20.446 1.00 32.03 158 SER B C 1
ATOM 2395 O O . SER B 1 151 ? -6.911 19.667 20.810 1.00 31.17 158 SER B O 1
ATOM 2398 N N . TRP B 1 152 ? -5.944 18.347 19.249 1.00 25.74 159 TRP B N 1
ATOM 2399 C CA . TRP B 1 152 ? -6.074 19.270 18.136 1.00 31.88 159 TRP B CA 1
ATOM 2400 C C . TRP B 1 152 ? -6.817 18.575 17.002 1.00 46.05 159 TRP B C 1
ATOM 2401 O O . TRP B 1 152 ? -6.483 17.437 16.609 1.00 34.38 159 TRP B O 1
ATOM 2412 N N . ASN B 1 153 ? -7.896 19.212 16.561 1.00 38.72 160 ASN B N 1
ATOM 2413 C CA . ASN B 1 153 ? -8.795 18.651 15.554 1.00 30.91 160 ASN B CA 1
ATOM 2414 C C . ASN B 1 153 ? -8.699 19.246 14.143 1.00 34.55 160 ASN B C 1
ATOM 2415 O O . ASN B 1 153 ? -9.615 19.048 13.347 1.00 42.89 160 ASN B O 1
ATOM 2420 N N . LYS B 1 154 ? -7.658 20.044 13.892 1.00 39.56 161 LYS B N 1
ATOM 2421 C CA . LYS B 1 154 ? -7.478 20.858 12.673 1.00 47.57 161 LYS B CA 1
ATOM 2422 C C . LYS B 1 154 ? -8.144 22.227 12.696 1.00 48.62 161 LYS B C 1
ATOM 2423 O O . LYS B 1 154 ? -7.820 23.093 11.891 1.00 41.06 161 LYS B O 1
ATOM 2429 N N . LYS B 1 155 ? -9.037 22.409 13.657 1.00 51.09 162 LYS B N 1
ATOM 2430 C CA . LYS B 1 155 ? -9.915 23.564 13.768 1.00 42.30 162 LYS B CA 1
ATOM 2431 C C . LYS B 1 155 ? -9.623 24.281 15.068 1.00 47.17 162 LYS B C 1
ATOM 2432 O O . LYS B 1 155 ? -9.403 25.488 15.084 1.00 43.70 162 LYS B O 1
ATOM 2438 N N . ASP B 1 156 ? -9.693 23.537 16.171 1.00 38.64 163 ASP B N 1
ATOM 2439 C CA . ASP B 1 156 ? -9.494 24.116 17.488 1.00 40.63 163 ASP B CA 1
ATOM 2440 C C . ASP B 1 156 ? -8.813 23.118 18.415 1.00 42.89 163 ASP B C 1
ATOM 2441 O O . ASP B 1 156 ? -8.763 21.915 18.118 1.00 40.71 163 ASP B O 1
ATOM 2446 N N . PHE B 1 157 ? -8.275 23.617 19.523 1.00 37.55 164 PHE B N 1
ATOM 2447 C CA . PHE B 1 157 ? -7.868 22.755 20.626 1.00 40.90 164 PHE B CA 1
ATOM 2448 C C . PHE B 1 157 ? -9.105 22.380 21.443 1.00 36.94 164 PHE B C 1
ATOM 2449 O O . PHE B 1 157 ? -10.018 23.178 21.595 1.00 45.86 164 PHE B O 1
ATOM 2457 N N . ALA B 1 158 ? -9.161 21.156 21.944 1.00 33.87 165 ALA B N 1
ATOM 2458 C CA . ALA B 1 158 ? -10.343 20.716 22.674 1.00 39.63 165 ALA B CA 1
ATOM 2459 C C . ALA B 1 158 ? -9.865 19.692 23.668 1.00 43.15 165 ALA B C 1
ATOM 2460 O O . ALA B 1 158 ? -8.686 19.346 23.654 1.00 41.00 165 ALA B O 1
ATOM 2462 N N . PRO B 1 159 ? -10.761 19.193 24.537 1.00 50.31 166 PRO B N 1
ATOM 2463 C CA . PRO B 1 159 ? -10.284 18.269 25.573 1.00 38.52 166 PRO B CA 1
ATOM 2464 C C . PRO B 1 159 ? -9.909 16.924 24.968 1.00 44.92 166 PRO B C 1
ATOM 2465 O O . PRO B 1 159 ? -10.367 16.610 23.859 1.00 45.70 166 PRO B O 1
ATOM 2469 N N . LEU B 1 160 ? -9.080 16.153 25.670 1.00 42.44 167 LEU B N 1
ATOM 2470 C CA . LEU B 1 160 ? -8.842 14.769 25.306 1.00 51.65 167 LEU B CA 1
ATOM 2471 C C . LEU B 1 160 ? -10.165 14.008 25.240 1.00 48.25 167 LEU B C 1
ATOM 2472 O O . LEU B 1 160 ? -11.080 14.277 26.012 1.00 54.75 167 LEU B O 1
ATOM 2477 N N . PRO B 1 161 ? -10.265 13.052 24.308 1.00 46.86 168 PRO B N 1
ATOM 2478 C CA . PRO B 1 161 ? -11.357 12.071 24.322 1.00 63.36 168 PRO B CA 1
ATOM 2479 C C . PRO B 1 161 ? -11.326 11.258 25.623 1.00 48.40 168 PRO B C 1
ATOM 2480 O O . PRO B 1 161 ? -10.316 11.294 26.327 1.00 48.38 168 PRO B O 1
ATOM 2484 N N . PRO B 1 162 ? -12.434 10.574 25.960 1.00 67.43 169 PRO B N 1
ATOM 2485 C CA . PRO B 1 162 ? -12.446 9.635 27.094 1.00 72.23 169 PRO B CA 1
ATOM 2486 C C . PRO B 1 162 ? -11.926 8.251 26.715 1.00 58.97 169 PRO B C 1
ATOM 2487 O O . PRO B 1 162 ? -12.262 7.765 25.635 1.00 64.79 169 PRO B O 1
ATOM 2491 N N . GLY C 2 1 ? -10.673 -1.228 -22.176 1.00 61.90 14 GLY C N 1
ATOM 2492 C CA . GLY C 2 1 ? -9.931 -2.464 -22.359 1.00 74.16 14 GLY C CA 1
ATOM 2493 C C . GLY C 2 1 ? -8.451 -2.312 -22.046 1.00 64.64 14 GLY C C 1
ATOM 2494 O O . GLY C 2 1 ? -7.817 -1.341 -22.462 1.00 56.93 14 GLY C O 1
ATOM 2495 N N . ALA C 2 2 ? -7.895 -3.266 -21.301 1.00 55.94 15 ALA C N 1
ATOM 2496 C CA . ALA C 2 2 ? -6.496 -3.168 -20.883 1.00 48.65 15 ALA C CA 1
ATOM 2497 C C . ALA C 2 2 ? -5.563 -3.484 -22.047 1.00 56.00 15 ALA C C 1
ATOM 2498 O O . ALA C 2 2 ? -5.748 -4.487 -22.731 1.00 49.45 15 ALA C O 1
ATOM 2500 N N . LYS C 2 3 ? -4.565 -2.635 -22.269 1.00 39.58 16 LYS C N 1
ATOM 2501 C CA . LYS C 2 3 ? -3.580 -2.923 -23.292 1.00 38.72 16 LYS C CA 1
ATOM 2502 C C . LYS C 2 3 ? -2.728 -4.113 -22.885 1.00 42.37 16 LYS C C 1
ATOM 2503 O O . LYS C 2 3 ? -2.585 -4.419 -21.697 1.00 39.37 16 LYS C O 1
ATOM 2509 N N . ARG C 2 4 ? -2.140 -4.763 -23.881 1.00 35.13 17 ARG C N 1
ATOM 2510 C CA . ARG C 2 4 ? -1.381 -5.978 -23.665 1.00 36.68 17 ARG C CA 1
ATOM 2511 C C . ARG C 2 4 ? 0.058 -5.653 -23.308 1.00 39.46 17 ARG C C 1
ATOM 2512 O O . ARG C 2 4 ? 0.727 -4.856 -23.987 1.00 31.61 17 ARG C O 1
ATOM 2520 N N . HIS C 2 5 ? 0.538 -6.266 -22.232 1.00 30.55 18 HIS C N 1
ATOM 2521 C CA . HIS C 2 5 ? 1.939 -6.143 -21.887 1.00 28.07 18 HIS C CA 1
ATOM 2522 C C . HIS C 2 5 ? 2.670 -7.350 -22.393 1.00 34.64 18 HIS C C 1
ATOM 2523 O O . HIS C 2 5 ? 2.281 -8.496 -22.104 1.00 39.44 18 HIS C O 1
ATOM 2530 N N . ARG C 2 6 ? 3.775 -7.112 -23.090 1.00 31.62 19 ARG C N 1
ATOM 2531 C CA . ARG C 2 6 ? 4.607 -8.211 -23.555 1.00 30.44 19 ARG C CA 1
ATOM 2532 C C . ARG C 2 6 ? 5.842 -8.235 -22.665 1.00 27.61 19 ARG C C 1
ATOM 2533 O O . ARG C 2 6 ? 6.597 -7.267 -22.638 1.00 23.14 19 ARG C O 1
ATOM 2552 N N . VAL C 2 8 ? 9.560 -8.786 -21.546 1.00 32.39 21 VAL C N 1
ATOM 2553 C CA . VAL C 2 8 ? 10.772 -8.739 -22.359 1.00 38.82 21 VAL C CA 1
ATOM 2554 C C . VAL C 2 8 ? 11.948 -8.902 -21.429 1.00 39.69 21 VAL C C 1
ATOM 2555 O O . VAL C 2 8 ? 11.839 -8.599 -20.246 1.00 28.30 21 VAL C O 1
ATOM 2559 N N . LEU C 2 9 ? 13.073 -9.368 -21.962 1.00 37.29 22 LEU C N 1
ATOM 2560 C CA . LEU C 2 9 ? 14.224 -9.750 -21.145 1.00 47.97 22 LEU C CA 1
ATOM 2561 C C . LEU C 2 9 ? 15.121 -8.588 -20.759 1.00 44.65 22 LEU C C 1
ATOM 2562 O O . LEU C 2 9 ? 14.813 -7.433 -21.005 1.00 51.96 22 LEU C O 1
ATOM 2567 N N . ARG C 2 10 ? 16.285 -8.955 -20.237 1.00 58.40 23 ARG C N 1
ATOM 2568 C CA . ARG C 2 10 ? 17.330 -8.042 -19.778 1.00 64.74 23 ARG C CA 1
ATOM 2569 C C . ARG C 2 10 ? 16.822 -7.098 -18.714 1.00 64.58 23 ARG C C 1
ATOM 2570 O O . ARG C 2 10 ? 15.992 -7.467 -17.892 1.00 65.45 23 ARG C O 1
ATOM 2578 N N . ASP C 2 11 ? 17.305 -5.862 -18.747 1.00 84.36 24 ASP C N 1
ATOM 2579 C CA . ASP C 2 11 ? 16.855 -4.858 -17.789 1.00 80.61 24 ASP C CA 1
ATOM 2580 C C . ASP C 2 11 ? 16.804 -5.429 -16.353 1.00 80.94 24 ASP C C 1
ATOM 2581 O O . ASP C 2 11 ? 15.799 -5.286 -15.641 1.00 75.93 24 ASP C O 1
ATOM 2586 N N . ASN C 2 12 ? 17.891 -6.080 -15.940 1.00 75.45 25 ASN C N 1
ATOM 2587 C CA . ASN C 2 12 ? 18.011 -6.611 -14.582 1.00 68.14 25 ASN C CA 1
ATOM 2588 C C . ASN C 2 12 ? 18.283 -5.524 -13.540 1.00 66.06 25 ASN C C 1
ATOM 2589 O O . ASN C 2 12 ? 18.112 -5.743 -12.338 1.00 68.88 25 ASN C O 1
ATOM 2594 N N . GLY D 2 1 ? 18.734 4.554 11.850 1.00 75.13 14 GLY D N 1
ATOM 2595 C CA . GLY D 2 1 ? 18.345 3.168 12.054 1.00 74.79 14 GLY D CA 1
ATOM 2596 C C . GLY D 2 1 ? 16.892 2.933 11.683 1.00 77.78 14 GLY D C 1
ATOM 2597 O O . GLY D 2 1 ? 16.571 1.977 10.971 1.00 67.22 14 GLY D O 1
ATOM 2598 N N . ALA D 2 2 ? 16.011 3.810 12.165 1.00 71.07 15 ALA D N 1
ATOM 2599 C CA . ALA D 2 2 ? 14.580 3.711 11.865 1.00 61.83 15 ALA D CA 1
ATOM 2600 C C . ALA D 2 2 ? 14.252 4.306 10.498 1.00 53.14 15 ALA D C 1
ATOM 2601 O O . ALA D 2 2 ? 14.659 5.422 10.189 1.00 54.97 15 ALA D O 1
ATOM 2603 N N . LYS D 2 3 ? 13.508 3.559 9.690 1.00 52.63 16 LYS D N 1
ATOM 2604 C CA . LYS D 2 3 ? 13.080 4.059 8.393 1.00 48.28 16 LYS D CA 1
ATOM 2605 C C . LYS D 2 3 ? 12.084 5.202 8.557 1.00 51.85 16 LYS D C 1
ATOM 2606 O O . LYS D 2 3 ? 11.492 5.384 9.626 1.00 45.35 16 LYS D O 1
ATOM 2612 N N . ARG D 2 4 ? 11.938 5.992 7.500 1.00 37.28 17 ARG D N 1
ATOM 2613 C CA . ARG D 2 4 ? 11.021 7.114 7.493 1.00 40.09 17 ARG D CA 1
ATOM 2614 C C . ARG D 2 4 ? 9.619 6.612 7.261 1.00 47.72 17 ARG D C 1
ATOM 2615 O O . ARG D 2 4 ? 9.377 5.820 6.341 1.00 40.74 17 ARG D O 1
ATOM 2623 N N . HIS D 2 5 ? 8.685 7.082 8.078 1.00 41.34 18 HIS D N 1
ATOM 2624 C CA . HIS D 2 5 ? 7.281 6.919 7.748 1.00 40.64 18 HIS D CA 1
ATOM 2625 C C . HIS D 2 5 ? 6.798 8.224 7.143 1.00 39.50 18 HIS D C 1
ATOM 2626 O O . HIS D 2 5 ? 6.851 9.274 7.800 1.00 37.82 18 HIS D O 1
ATOM 2633 N N . ARG D 2 6 ? 6.318 8.182 5.900 1.00 39.28 19 ARG D N 1
ATOM 2634 C CA . ARG D 2 6 ? 5.672 9.365 5.352 1.00 36.01 19 ARG D CA 1
ATOM 2635 C C . ARG D 2 6 ? 4.177 9.286 5.656 1.00 29.86 19 ARG D C 1
ATOM 2636 O O . ARG D 2 6 ? 3.505 8.344 5.226 1.00 27.94 19 ARG D O 1
ATOM 2655 N N . VAL D 2 8 ? 0.385 9.756 5.255 1.00 31.18 21 VAL D N 1
ATOM 2656 C CA . VAL D 2 8 ? -0.374 9.838 4.025 1.00 40.42 21 VAL D CA 1
ATOM 2657 C C . VAL D 2 8 ? -1.816 10.010 4.405 1.00 45.35 21 VAL D C 1
ATOM 2658 O O . VAL D 2 8 ? -2.211 9.577 5.463 1.00 30.72 21 VAL D O 1
ATOM 2662 N N . LEU D 2 9 ? -2.608 10.635 3.543 1.00 33.22 22 LEU D N 1
ATOM 2663 C CA . LEU D 2 9 ? -4.017 10.822 3.831 1.00 44.03 22 LEU D CA 1
ATOM 2664 C C . LEU D 2 9 ? -4.864 9.564 3.652 1.00 44.56 22 LEU D C 1
ATOM 2665 O O . LEU D 2 9 ? -4.578 8.735 2.794 1.00 52.84 22 LEU D O 1
ATOM 2670 N N . ARG D 2 10 ? -5.878 9.426 4.509 1.00 47.76 23 ARG D N 1
ATOM 2671 C CA . ARG D 2 10 ? -7.098 8.646 4.230 1.00 57.95 23 ARG D CA 1
ATOM 2672 C C . ARG D 2 10 ? -7.430 7.540 5.229 1.00 60.63 23 ARG D C 1
ATOM 2673 O O . ARG D 2 10 ? -8.464 7.603 5.903 1.00 75.52 23 ARG D O 1
#

Foldseek 3Di:
DKDADDAFDDDDDPQKTWGQWMWDADPVGDIDIDGQQFKFFFDDDPVDGGWIWHFNIWIFHRVDVVIATKTFTFTKAFLVPQPPVASCLVVDDDDRLEIAGEPEPPDGGMDGCVRTPGTAAEEEDALPDDDDVDDVVDSYHYYHWHDHSHHTHGDDD/DKDADDAFDPDDDPQKTWGQKMWDADPVRDIDIDGQQFKFFFDDDPPDGTWIWGFNIWMFRRVDVVTFTKTFTFTKAFLVSAPPVQSCQVVDDDDRQEIAREPEPPDGRMDGCVRTPGTAAEEEDDPPDDDPPRHHYYAWHDHNHHTHGDDD/DDDDDDDDDPD/DDDDDDDDD

Secondary structure (DSSP, 8-state):
-EEE-SSPPSP-STTEEEESEEEEE-SS--EEEEEBTBEEEE---TTSPPEEEEEEEEEEETTSSS-EEEEEEEEEE-GGGS-HHHHGGG-S---TTEEEEE--SSS--EEEGGGEEEEE-EEE--TTPPPP--SS----EEEEEEE-SS-EEEPP-/-EEE-SSPPSP-STTEEE-SEEEEE-TTSSEEEEETTSEEEE--SSSSPPEEEEEEEEEEETTSSS-EEEEEEEEEE-GGGS-HHHHGGGSS---TTEEEEE--SSB--EEEGGGEEEEE-EEE--TT-------EEEEEEE-SS-EEEPP-/-PPPP------/-PPPP--B-

GO terms:
  GO:0005634 nucleus (C, TAS)
  GO:0003677 DNA binding (F, TAS)
  GO:0006260 DNA replication (P, TAS)

Solvent-accessible surface area: 18565 Å² total

InterPro domains:
  IPR001025 Bromo adjacent homology (BAH) domain [PF01426] (44-168)
  IPR001025 Bromo adjacent homology (BAH) domain [PS51038] (44-170)
  IPR001025 Bromo adjacent homology (BAH) domain [SM00439] (44-170)
  IPR003593 AAA+ ATPase domain [SM00382] (505-656)
  IPR003959 ATPase, AAA-type, core [PF00004] (509-651)
  IPR015163 Cdc6, C-terminal [PF09079] (745-836)
  IPR015163 Cdc6, C-terminal [SM01074] (757-837)
  IPR015163 Cdc6, C-terminal [cd08768] (753-833)
  IPR027417 P-loop containing nucleoside triphosphate hydrolase [G3DSA:3.40.50.300] (464-659)
  IPR027417 P-loop containing nucleoside triphosphate hydrolase [SSF52540] (472-731)
  IPR041083 AAA lid domain [PF17872] (666-715)
  IPR043151 Bromo adjacent homology (BAH) domain superfamily [G3DSA:2.30.30.490] (8-170)
  IPR050311 Origin recognition complex 1/Cell division control protein 6 [PTHR10763] (104-840)

Nearest PDB structures (foldseek):
  4dow-assembly1_A  TM=1.006E+00  e=1.198E-32  Mus musculus
  4dow-assembly2_B  TM=1.001E+00  e=4.069E-29  Mus musculus
  7ubu-assembly1_A  TM=7.224E-01  e=1.909E-08  Zea mays
  4kui-assembly1_A  TM=6.699E-01  e=6.775E-06  Saccharomyces cerevisiae S288C
  6om3-assembly1_K  TM=7.294E-01  e=9.096E-05  Saccharomyces cerevisiae S288C

B-factor: mean 41.55, std 14.52, range [17.25, 95.31]

Sequence (329 aa):
TFSWVGRPLPNRKQFQQMYREICMKINDGSEIHIKVGQFVLIQGEDNKKPYVAKLIELFQNGAEVPPKKCARVQWFVRFLEIPVSKRHLLGRSPPAQEIFWYDCSDWDNKINVETIIGPVQVVALAPEEVIPVDQKSEETLFVKLSWNKKDFAPLPPTFSWVGRPLPNRKQFQQMYREICMKINDGSEIHIKVGQFVLIQGEDNKKPYVAKLIELFQNGAEVPPKKCARVQWFVRFLEIPVSKRHLLGRSPPAQEIFWYDCSDWDNKINVETIIGPVQVVALAPEEVIPEETLFVKLSWNKKDFAPLPPGAKRHRVLRDNGAKRHRVLR